Protein AF-A0A7K9CEE0-F1 (afdb_monomer_lite)

InterPro domains:
  IPR026307 Transmembrane protein 132 [PTHR13388] (1-208)
  IPR055423 Transmembrane protein TMEM132, fifth domain [PF23486] (2-75)
  IPR055424 Transmembrane protein TMEM132, sixth domain [PF23487] (76-193)

pLDDT: mean 84.71, std 12.93, range [41.28, 97.75]

Secondary structure (DSSP, 8-state):
---------SSTT------GGGGGGEEES-TTTEEEETTTEEEE-SSEEEEEEE--TT-------EEEEE-SSPP-EEEEEEEEE-EEEEEEEE-TTSTT-EEEEEEEE----STT-EEEEEEEEEETTS-EEEGGGGTTTSSEEEEEES-TTTEEEE--TTSTT---EEEE-SS--SEEEEEEEE--GGGG-SSSPPPPSEEEEEE-

Foldseek 3Di:
DDDDDDDDDPDPPDDDDPDCVQLVQKAKADVQQWGDDPSHAIGGHDFDKIWIFGDDDPDPDTPDIDIDGDDPDDKAFDAKDKAKFLDKDWDWDDDPVDPPDIDIDIDTDRDDDDAFRKIFMFMWTQIPVRDIDTPPSVFCQQKPKDKAFQDVQAKDKDQHPDDRDRGIMMGGNDDDKDQGMKMFMFGHPVVCPDPDGGHTSYIDTYID

Radius of gyration: 21.9 Å; chains: 1; bounding box: 42×61×67 Å

Structure (mmCIF, N/CA/C/O backbone):
data_AF-A0A7K9CEE0-F1
#
_entry.id   AF-A0A7K9CEE0-F1
#
loop_
_atom_site.group_PDB
_atom_site.id
_atom_site.type_symbol
_atom_site.label_atom_id
_atom_site.label_alt_id
_atom_site.label_comp_id
_atom_site.label_asym_id
_atom_site.label_entity_id
_atom_site.label_seq_id
_atom_site.pdbx_PDB_ins_code
_atom_site.Cartn_x
_atom_site.Cartn_y
_atom_site.Cartn_z
_atom_site.occupancy
_atom_site.B_iso_or_equiv
_atom_site.auth_seq_id
_atom_site.auth_comp_id
_atom_site.auth_asym_id
_atom_site.auth_atom_id
_atom_site.pdbx_PDB_model_num
ATOM 1 N N . ASP A 1 1 ? 4.812 17.301 44.457 1.00 41.28 1 ASP A N 1
ATOM 2 C CA . ASP A 1 1 ? 4.605 18.479 43.581 1.00 41.28 1 ASP A CA 1
ATOM 3 C C . ASP A 1 1 ? 5.793 18.685 42.637 1.00 41.28 1 ASP A C 1
ATOM 5 O O . ASP A 1 1 ? 6.464 19.709 42.659 1.00 41.28 1 ASP A O 1
ATOM 9 N N . GLY A 1 2 ? 6.107 17.661 41.834 1.00 43.84 2 GLY A N 1
ATOM 10 C CA . GLY A 1 2 ? 7.294 17.639 40.974 1.00 43.84 2 GLY A CA 1
ATOM 11 C C . GLY A 1 2 ? 7.020 18.315 39.637 1.00 43.84 2 GLY A C 1
ATOM 12 O O . GLY A 1 2 ? 6.280 17.771 38.820 1.00 43.84 2 GLY A O 1
ATOM 13 N N . GLY A 1 3 ? 7.612 19.494 39.438 1.00 50.28 3 GLY A N 1
ATOM 14 C CA . GLY A 1 3 ? 7.519 20.290 38.218 1.00 50.28 3 GLY A CA 1
ATOM 15 C C . GLY A 1 3 ? 7.900 19.488 36.977 1.00 50.28 3 GLY A C 1
ATOM 16 O O . GLY A 1 3 ? 9.075 19.300 36.672 1.00 50.28 3 GLY A O 1
ATOM 17 N N . ARG A 1 4 ? 6.891 19.013 36.248 1.00 60.56 4 ARG A N 1
ATOM 18 C CA . ARG A 1 4 ? 7.068 18.492 34.896 1.00 60.56 4 ARG A CA 1
ATOM 19 C C . ARG A 1 4 ? 7.122 19.679 33.944 1.00 60.56 4 ARG A C 1
ATOM 21 O O . ARG A 1 4 ? 6.202 20.492 33.910 1.00 60.56 4 ARG A O 1
ATOM 28 N N . HIS A 1 5 ? 8.209 19.777 33.186 1.00 59.00 5 HIS A N 1
ATOM 29 C CA . HIS A 1 5 ? 8.321 20.719 32.082 1.00 59.00 5 HIS A CA 1
ATOM 30 C C . HIS A 1 5 ? 7.328 20.292 30.996 1.00 59.00 5 HIS A C 1
ATOM 32 O O . HIS A 1 5 ? 7.549 19.308 30.293 1.00 59.00 5 HIS A O 1
ATOM 38 N N . LEU A 1 6 ? 6.188 20.975 30.932 1.00 62.88 6 LEU A N 1
ATOM 39 C CA . LEU A 1 6 ? 5.209 20.792 29.870 1.00 62.88 6 LEU A CA 1
ATOM 40 C C . LEU A 1 6 ? 5.772 21.442 28.605 1.00 62.88 6 LEU A C 1
ATOM 42 O O . LEU A 1 6 ? 5.950 22.658 28.554 1.00 62.88 6 LEU A O 1
ATOM 46 N N . SER A 1 7 ? 6.080 20.627 27.600 1.00 62.38 7 SER A N 1
ATOM 47 C CA . SER A 1 7 ? 6.378 21.116 26.257 1.00 62.38 7 SER A CA 1
ATOM 48 C C . SER A 1 7 ? 5.054 21.403 25.559 1.00 62.38 7 SER A C 1
ATOM 50 O O . SER A 1 7 ? 4.297 20.487 25.247 1.00 62.38 7 SER A O 1
ATOM 52 N N . TYR A 1 8 ? 4.756 22.682 25.364 1.00 68.12 8 TYR A N 1
ATOM 53 C CA . TYR A 1 8 ? 3.582 23.115 24.617 1.00 68.12 8 TYR A CA 1
ATOM 54 C C . TYR A 1 8 ? 3.889 23.102 23.121 1.00 68.12 8 TYR A C 1
ATOM 56 O O . TYR A 1 8 ? 5.016 23.387 22.708 1.00 68.12 8 TYR A O 1
ATOM 64 N N . LEU A 1 9 ? 2.881 22.784 22.310 1.00 74.12 9 LEU A N 1
ATOM 65 C CA . LEU A 1 9 ? 2.981 22.983 20.869 1.00 74.12 9 LEU A CA 1
ATOM 66 C C . LEU A 1 9 ? 3.142 24.484 20.560 1.00 74.12 9 LEU A C 1
ATOM 68 O O . LEU A 1 9 ? 2.655 25.312 21.335 1.00 74.12 9 LEU A O 1
ATOM 72 N N . PRO A 1 10 ? 3.787 24.855 19.437 1.00 73.69 10 PRO A N 1
ATOM 73 C CA . PRO A 1 10 ? 4.077 26.255 19.127 1.00 73.69 10 PRO A CA 1
ATOM 74 C C . PRO A 1 10 ? 2.838 27.162 19.063 1.00 73.69 10 PRO A C 1
ATOM 76 O O . PRO A 1 10 ? 2.947 28.348 19.365 1.00 73.69 10 PRO A O 1
ATOM 79 N N . ALA A 1 11 ? 1.668 26.624 18.689 1.00 73.81 11 ALA A N 1
ATOM 80 C CA . ALA A 1 11 ? 0.388 27.336 18.708 1.00 73.81 11 ALA A CA 1
ATOM 81 C C . ALA A 1 11 ? -0.826 26.360 18.713 1.00 73.81 11 ALA A C 1
ATOM 83 O O . ALA A 1 11 ? -0.646 25.171 18.453 1.00 73.81 11 ALA A O 1
ATOM 84 N N . PRO A 1 12 ? -2.067 26.818 18.982 1.00 75.31 12 PRO A N 1
ATOM 85 C CA . PRO A 1 12 ? -3.245 25.947 19.144 1.00 75.31 12 PRO A CA 1
ATOM 86 C C . PRO A 1 12 ? -3.699 25.186 17.891 1.00 75.31 12 PRO A C 1
ATOM 88 O O . PRO A 1 12 ? -4.376 24.173 18.002 1.00 75.31 12 PRO A O 1
ATOM 91 N N . GLN A 1 13 ? -3.354 25.673 16.698 1.00 78.88 13 GLN A N 1
ATOM 92 C CA . GLN A 1 13 ? -3.666 25.015 15.425 1.00 78.88 13 GLN A CA 1
ATOM 93 C C . GLN A 1 13 ? -2.749 23.826 15.114 1.00 78.88 13 GLN A C 1
ATOM 95 O O . GLN A 1 13 ? -2.948 23.141 14.113 1.00 78.88 13 GLN A O 1
ATOM 100 N N . TRP A 1 14 ? -1.703 23.625 15.916 1.00 74.19 14 TRP A N 1
ATOM 101 C CA . TRP A 1 14 ? -0.768 22.533 15.718 1.00 74.19 14 TRP A CA 1
ATOM 102 C C . TRP A 1 14 ? -1.409 21.239 16.185 1.00 74.19 14 TRP A C 1
ATOM 104 O O . TRP A 1 14 ? -1.830 21.113 17.332 1.00 74.19 14 TRP A O 1
ATOM 114 N N . LEU A 1 15 ? -1.451 20.278 15.277 1.00 75.06 15 LEU A N 1
ATOM 115 C CA . LEU A 1 15 ? -1.867 18.917 15.553 1.00 75.06 15 LEU A CA 1
ATOM 116 C C . LEU A 1 15 ? -0.626 18.032 15.481 1.00 75.06 15 LEU A C 1
ATOM 118 O O . LEU A 1 15 ? 0.294 18.299 14.706 1.00 75.06 15 LEU A O 1
ATOM 122 N N . LEU A 1 16 ? -0.594 16.998 16.313 1.00 71.56 16 LEU A N 1
ATOM 123 C CA . LEU A 1 16 ? 0.418 15.957 16.240 1.00 71.56 16 LEU A CA 1
ATOM 124 C C . LEU A 1 16 ? -0.278 14.672 15.825 1.00 71.56 16 LEU A C 1
ATOM 126 O O . LEU A 1 16 ? -1.213 14.233 16.496 1.00 71.56 16 LEU A O 1
ATOM 130 N N . ASP A 1 17 ? 0.204 14.065 14.750 1.00 74.00 17 ASP A N 1
ATOM 131 C CA . ASP A 1 17 ? -0.259 12.740 14.381 1.00 74.00 17 ASP A CA 1
ATOM 132 C C . ASP A 1 17 ? 0.148 11.728 15.451 1.00 74.00 17 ASP A C 1
ATOM 134 O O . ASP A 1 17 ? 1.266 11.729 15.980 1.00 74.00 17 ASP A O 1
ATOM 138 N N . VAL A 1 18 ? -0.771 10.816 15.747 1.00 71.50 18 VAL A N 1
ATOM 139 C CA . VAL A 1 18 ? -0.486 9.642 16.563 1.00 71.50 18 VAL A CA 1
ATOM 140 C C . VAL A 1 18 ? 0.418 8.727 15.737 1.00 71.50 18 VAL A C 1
ATOM 142 O O . VAL A 1 18 ? -0.023 8.057 14.809 1.00 71.50 18 VAL A O 1
ATOM 145 N N . THR A 1 19 ? 1.716 8.747 16.032 1.00 74.94 19 THR A N 1
ATOM 146 C CA . THR A 1 19 ? 2.708 7.963 15.283 1.00 74.94 19 THR A CA 1
ATOM 147 C C . THR A 1 19 ? 2.875 6.554 15.853 1.00 74.94 19 THR A C 1
ATOM 149 O O . THR A 1 19 ? 2.484 6.259 16.981 1.00 74.94 19 THR A O 1
ATOM 152 N N . HIS A 1 20 ? 3.569 5.689 15.109 1.00 69.62 20 HIS A N 1
ATOM 153 C CA . HIS A 1 20 ? 3.974 4.353 15.563 1.00 69.62 20 HIS A CA 1
ATOM 154 C C . HIS A 1 20 ? 4.746 4.345 16.900 1.00 69.62 20 HIS A C 1
ATOM 156 O O . HIS A 1 20 ? 4.844 3.304 17.541 1.00 69.62 20 HIS A O 1
ATOM 162 N N . LEU A 1 21 ? 5.278 5.486 17.356 1.00 72.12 21 LEU A N 1
ATOM 163 C CA . LEU A 1 21 ? 5.964 5.595 18.645 1.00 72.12 21 LEU A CA 1
ATOM 164 C C . LEU A 1 21 ? 5.041 5.320 19.841 1.00 72.12 21 LEU A C 1
ATOM 166 O O . LEU A 1 21 ? 5.528 4.924 20.899 1.00 72.12 21 LEU A O 1
ATOM 170 N N . VAL A 1 22 ? 3.724 5.483 19.680 1.00 76.38 22 VAL A N 1
ATOM 171 C CA . VAL A 1 22 ? 2.741 5.126 20.715 1.00 76.38 22 VAL A CA 1
ATOM 172 C C . VAL A 1 22 ? 2.067 3.773 20.467 1.00 76.38 22 VAL A C 1
ATOM 174 O O . VAL A 1 22 ? 1.114 3.431 21.161 1.00 76.38 22 VAL A O 1
ATOM 177 N N . ALA A 1 23 ? 2.568 2.966 19.524 1.00 75.75 23 ALA A N 1
ATOM 178 C CA . ALA A 1 23 ? 2.000 1.652 19.197 1.00 75.75 23 ALA A CA 1
ATOM 179 C C . ALA A 1 23 ? 1.896 0.728 20.424 1.00 75.75 23 ALA A C 1
ATOM 181 O O . ALA A 1 23 ? 0.886 0.062 20.624 1.00 75.75 23 ALA A O 1
ATOM 182 N N . GLY A 1 24 ? 2.907 0.744 21.303 1.00 78.38 24 GLY A N 1
ATOM 183 C CA . GLY A 1 24 ? 2.895 -0.016 22.564 1.00 78.38 24 GLY A CA 1
ATOM 184 C C . GLY A 1 24 ? 1.909 0.505 23.618 1.00 78.38 24 GLY A C 1
ATOM 185 O O . GLY A 1 24 ? 1.743 -0.119 24.661 1.00 78.38 24 GLY A O 1
ATOM 186 N N . TRP A 1 25 ? 1.267 1.639 23.346 1.00 83.25 25 TRP A N 1
ATOM 187 C CA . TRP A 1 25 ? 0.391 2.375 24.253 1.00 83.25 25 TRP A CA 1
ATOM 188 C C . TRP A 1 25 ? -0.961 2.670 23.605 1.00 83.25 25 TRP A C 1
ATOM 190 O O . TRP A 1 25 ? -1.601 3.678 23.884 1.00 83.25 25 TRP A O 1
ATOM 200 N N . THR A 1 26 ? -1.377 1.807 22.684 1.00 88.25 26 THR A N 1
ATOM 201 C CA . THR A 1 26 ? -2.650 1.919 21.980 1.00 88.25 26 THR A CA 1
ATOM 202 C C . THR A 1 26 ? -3.464 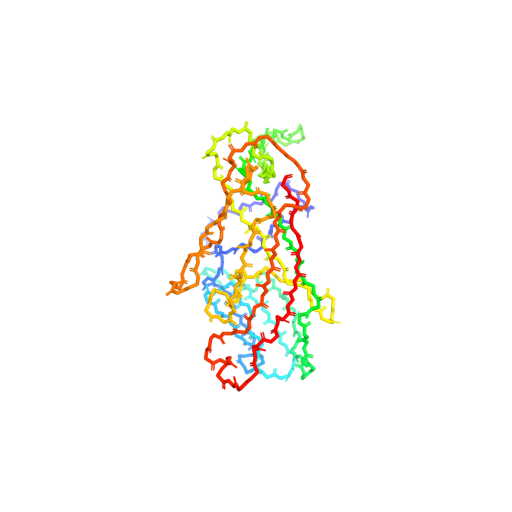0.661 22.245 1.00 88.25 26 THR A C 1
ATOM 204 O O . THR A 1 26 ? -2.931 -0.449 22.200 1.00 88.25 26 THR A O 1
ATOM 207 N N . ARG A 1 27 ? -4.756 0.818 22.538 1.00 89.56 27 ARG A N 1
ATOM 208 C CA . ARG A 1 27 ? -5.674 -0.306 22.779 1.00 89.56 27 ARG A CA 1
ATOM 209 C C . ARG A 1 27 ? -6.935 -0.201 21.934 1.00 89.56 27 ARG A C 1
ATOM 211 O O . ARG A 1 27 ? -7.335 0.892 21.550 1.00 89.56 27 ARG A O 1
ATOM 218 N N . VAL A 1 28 ? -7.573 -1.345 21.705 1.00 94.38 28 VAL A N 1
ATOM 219 C CA . VAL A 1 28 ? -8.956 -1.424 21.217 1.00 94.38 28 VAL A CA 1
ATOM 220 C C . VAL A 1 28 ? -9.876 -1.603 22.420 1.00 94.38 28 VAL A C 1
ATOM 222 O O . VAL A 1 28 ? -9.582 -2.438 23.276 1.00 94.38 28 VAL A O 1
ATOM 225 N N . GLN A 1 29 ? -10.970 -0.843 22.482 1.00 94.88 29 GLN A N 1
ATOM 226 C CA . GLN A 1 29 ? -11.934 -0.893 23.588 1.00 94.88 29 GLN A CA 1
ATOM 227 C C . GLN A 1 29 ? -12.633 -2.257 23.710 1.00 94.88 29 GLN A C 1
ATOM 229 O O . GLN A 1 29 ? -12.553 -2.904 24.753 1.00 94.88 29 GLN A O 1
ATOM 234 N N . ASP A 1 30 ? -13.267 -2.734 22.636 1.00 96.56 30 ASP A N 1
ATOM 235 C CA . ASP A 1 30 ? -13.829 -4.088 22.560 1.00 96.56 30 ASP A CA 1
ATOM 236 C C . ASP A 1 30 ? -12.949 -5.013 21.690 1.00 96.56 30 ASP A C 1
ATOM 238 O O . ASP A 1 30 ? -13.025 -4.945 20.455 1.00 96.56 30 ASP A O 1
ATOM 242 N N . PRO A 1 31 ? -12.132 -5.902 22.299 1.00 95.19 31 PRO A N 1
ATOM 243 C CA . PRO A 1 31 ? -11.262 -6.832 21.579 1.00 95.19 31 PRO A CA 1
ATOM 244 C C . PRO A 1 31 ? -12.010 -7.966 20.854 1.00 95.19 31 PRO A C 1
ATOM 246 O O . PRO A 1 31 ? -11.386 -8.746 20.125 1.00 95.19 31 PRO A O 1
ATOM 249 N N . ARG A 1 32 ? -13.327 -8.103 21.071 1.00 96.56 32 ARG A N 1
ATOM 250 C CA . ARG A 1 32 ? -14.174 -9.029 20.302 1.00 96.56 32 ARG A CA 1
ATOM 251 C C . ARG A 1 32 ? -14.488 -8.453 18.928 1.00 96.56 32 ARG A C 1
ATOM 253 O O . ARG A 1 32 ? -14.463 -9.189 17.953 1.00 96.56 32 ARG A O 1
ATOM 260 N N . VAL A 1 33 ? -14.698 -7.136 18.849 1.00 97.56 33 VAL A N 1
ATOM 261 C CA . VAL A 1 33 ? -15.001 -6.430 17.596 1.00 97.56 33 VAL A CA 1
ATOM 262 C C . VAL A 1 33 ? -13.741 -6.234 16.752 1.00 97.56 33 VAL A C 1
ATOM 264 O O . VAL A 1 33 ? -13.767 -6.516 15.559 1.00 97.56 33 VAL A O 1
ATOM 267 N N . ALA A 1 34 ? -12.617 -5.803 17.334 1.00 96.75 34 ALA A N 1
ATOM 268 C CA . ALA A 1 34 ? -11.361 -5.624 16.594 1.00 96.75 34 ALA A CA 1
ATOM 269 C C . ALA A 1 34 ? -10.117 -5.862 17.463 1.00 96.75 34 ALA A C 1
ATOM 271 O O . ALA A 1 34 ? -10.186 -5.858 18.685 1.00 96.75 34 ALA A O 1
ATOM 272 N N . SER A 1 35 ? -8.951 -6.037 16.846 1.00 93.94 35 SER A N 1
ATOM 273 C CA . SER A 1 35 ? -7.658 -6.145 17.538 1.00 93.94 35 SER A CA 1
ATOM 274 C C . SER A 1 35 ? -6.569 -5.317 16.869 1.00 93.94 35 SER A C 1
ATOM 276 O O . SER A 1 35 ? -6.682 -4.989 15.696 1.00 93.94 35 SER A O 1
ATOM 278 N N . LEU A 1 36 ? -5.495 -5.020 17.602 1.00 89.88 36 LEU A N 1
ATOM 279 C CA . LEU A 1 36 ? -4.290 -4.387 17.061 1.00 89.88 36 LEU A CA 1
ATOM 280 C C . LEU A 1 36 ? -3.195 -5.432 16.830 1.00 89.88 36 LEU A C 1
ATOM 282 O O . LEU A 1 36 ? -2.683 -6.019 17.784 1.00 89.88 36 LEU A O 1
ATOM 286 N N . GLU A 1 37 ? -2.813 -5.640 15.574 1.00 86.25 37 GLU A N 1
ATOM 287 C CA . GLU A 1 37 ? -1.674 -6.469 15.182 1.00 86.25 37 GLU A CA 1
ATOM 288 C C . GLU A 1 37 ? -0.420 -5.615 14.988 1.00 86.25 37 GLU A C 1
ATOM 290 O O . GLU A 1 37 ? -0.468 -4.503 14.455 1.00 86.25 37 GLU A O 1
ATOM 295 N N . GLY A 1 38 ? 0.718 -6.100 15.498 1.00 78.81 38 GLY A N 1
ATOM 296 C CA . GLY A 1 38 ? 1.986 -5.358 15.474 1.00 78.81 38 GLY A CA 1
ATOM 297 C C . GLY A 1 38 ? 1.951 -4.000 16.197 1.00 78.81 38 GLY A C 1
ATOM 298 O O . GLY A 1 38 ? 2.897 -3.228 16.077 1.00 78.81 38 GLY A O 1
ATOM 299 N N . GLY A 1 39 ? 0.868 -3.698 16.926 1.00 79.50 39 GLY A N 1
ATOM 300 C CA . GLY A 1 39 ? 0.618 -2.414 17.587 1.00 79.50 39 GLY A CA 1
ATOM 301 C C .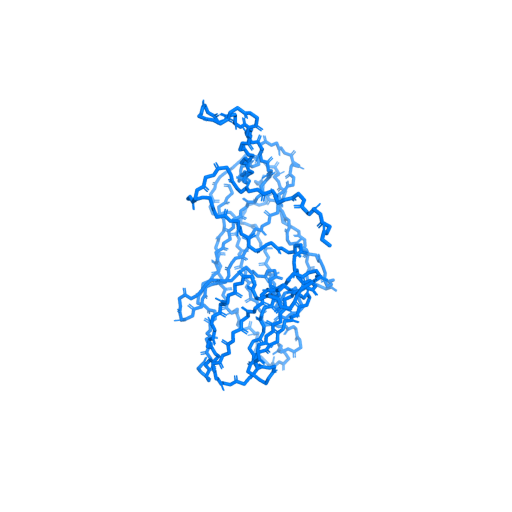 GLY A 1 39 ? 0.193 -1.270 16.656 1.00 79.50 39 GLY A C 1
ATOM 302 O O . GLY A 1 39 ? -0.041 -0.167 17.141 1.00 79.50 39 GLY A O 1
ATOM 303 N N . THR A 1 40 ? 0.091 -1.495 15.343 1.00 79.69 40 THR A N 1
ATOM 304 C CA . THR A 1 40 ? -0.154 -0.423 14.355 1.00 79.69 40 THR A CA 1
ATOM 305 C C . THR A 1 40 ? -1.239 -0.741 13.333 1.00 79.69 40 THR A C 1
ATOM 307 O O . THR A 1 40 ? -1.716 0.176 12.667 1.00 79.69 40 THR A O 1
ATOM 310 N N . VAL A 1 41 ? -1.650 -2.005 13.201 1.00 86.56 41 VAL A N 1
ATOM 311 C CA . VAL A 1 41 ? -2.656 -2.435 12.223 1.00 86.56 41 VAL A CA 1
ATOM 312 C C . VAL A 1 41 ? -3.920 -2.866 12.953 1.00 86.56 41 VAL A C 1
ATOM 314 O O . VAL A 1 41 ? -3.882 -3.774 13.778 1.00 86.56 41 VAL A O 1
ATOM 317 N N . VAL A 1 42 ? -5.049 -2.219 12.662 1.00 90.19 42 VAL A N 1
ATOM 318 C CA . VAL A 1 42 ? -6.353 -2.611 13.213 1.00 90.19 42 VAL A CA 1
ATOM 319 C C . VAL A 1 42 ? -6.950 -3.719 12.352 1.00 90.19 42 VAL A C 1
ATOM 321 O O . VAL A 1 42 ? -7.130 -3.549 11.149 1.00 90.19 42 VAL A O 1
ATOM 324 N N . VAL A 1 43 ? -7.296 -4.835 12.983 1.00 92.19 43 VAL A N 1
ATOM 325 C CA . VAL A 1 43 ? -7.898 -6.011 12.352 1.00 92.19 43 VAL A CA 1
ATOM 326 C C . VAL A 1 43 ? -9.306 -6.199 12.902 1.00 92.19 43 VAL A C 1
ATOM 328 O O . VAL A 1 43 ? -9.480 -6.418 14.102 1.00 92.19 43 VAL A O 1
ATOM 331 N N . GLY A 1 44 ? -10.314 -6.105 12.033 1.00 93.69 44 GLY A N 1
ATOM 332 C CA . GLY A 1 44 ? -11.703 -6.404 12.385 1.00 93.69 44 GLY A CA 1
ATOM 333 C C . GLY A 1 44 ? -11.907 -7.899 12.647 1.00 93.69 44 GLY A C 1
ATOM 334 O O . GLY A 1 44 ? -11.292 -8.736 11.987 1.00 93.69 44 GLY A O 1
ATOM 335 N N . ARG A 1 45 ? -12.752 -8.236 13.623 1.00 94.94 45 ARG A N 1
ATOM 336 C CA . ARG A 1 45 ? -12.999 -9.610 14.083 1.00 94.94 45 ARG A CA 1
ATOM 337 C C . ARG A 1 45 ? -14.472 -9.970 13.997 1.00 94.94 45 ARG A C 1
ATOM 339 O O . ARG A 1 45 ? -14.856 -10.779 13.159 1.00 94.94 45 ARG A O 1
ATOM 346 N N . GLU A 1 46 ? -15.278 -9.361 14.855 1.00 96.56 46 GLU A N 1
ATOM 347 C CA . GLU A 1 46 ? -16.723 -9.545 14.890 1.00 96.56 46 GLU A CA 1
ATOM 348 C C . GLU A 1 46 ? -17.418 -8.254 14.457 1.00 96.56 46 GLU A C 1
ATOM 350 O O . GLU A 1 46 ? -16.916 -7.163 14.745 1.00 96.56 46 GLU A O 1
ATOM 355 N N . PRO A 1 47 ? -18.576 -8.352 13.788 1.00 97.31 47 PRO A N 1
ATOM 356 C CA . PRO A 1 47 ? -19.372 -7.187 13.446 1.00 97.31 47 PRO A CA 1
ATOM 357 C C . PRO A 1 47 ? -19.750 -6.381 14.687 1.00 97.31 47 PRO A C 1
ATOM 359 O O . PRO A 1 47 ? -20.202 -6.932 15.692 1.00 97.31 47 PRO A O 1
ATOM 362 N N . GLY A 1 48 ? -19.591 -5.065 14.616 1.00 97.19 48 GLY A N 1
ATOM 363 C CA . GLY A 1 48 ? -19.864 -4.193 15.749 1.00 97.19 48 GLY A CA 1
ATOM 364 C C . GLY A 1 48 ? -19.152 -2.855 15.663 1.00 97.19 48 GLY A C 1
ATOM 365 O O . GLY A 1 48 ? -18.517 -2.515 14.665 1.00 97.19 48 GLY A O 1
ATOM 366 N N . VAL A 1 49 ? -19.269 -2.087 16.742 1.00 97.75 49 VAL A N 1
ATOM 367 C CA . VAL A 1 49 ? -18.641 -0.774 16.892 1.00 97.75 49 VAL A CA 1
ATOM 368 C C . VAL A 1 49 ? -17.687 -0.831 18.075 1.00 97.75 49 VAL A C 1
ATOM 370 O O . VAL A 1 49 ? -18.042 -1.329 19.140 1.00 97.75 49 VAL A O 1
ATOM 373 N N . THR A 1 50 ? -16.474 -0.331 17.884 1.00 97.38 50 THR A N 1
ATOM 374 C CA . THR A 1 50 ? -15.451 -0.205 18.930 1.00 97.38 50 THR A CA 1
ATOM 375 C C . THR A 1 50 ? -14.631 1.057 18.671 1.00 97.38 50 THR A C 1
ATOM 377 O O . THR A 1 50 ? -14.891 1.783 17.710 1.00 97.38 50 THR A O 1
ATOM 380 N N . SER A 1 51 ? -13.650 1.353 19.511 1.00 95.31 51 SER A N 1
ATOM 381 C CA . SER A 1 51 ? -12.727 2.464 19.298 1.00 95.31 51 SER A CA 1
ATOM 382 C C . SER A 1 51 ? -11.287 2.068 19.589 1.00 95.31 51 SER A C 1
ATOM 384 O O . SER A 1 51 ? -11.007 1.120 20.330 1.00 95.31 51 SER A O 1
ATOM 386 N N . VAL A 1 52 ? -10.369 2.779 18.938 1.00 92.50 52 VAL A N 1
ATOM 387 C CA . VAL A 1 52 ? -8.929 2.708 19.177 1.00 92.50 52 VAL A CA 1
ATOM 388 C C . VAL A 1 52 ? -8.524 3.925 19.994 1.00 92.50 52 VAL A C 1
ATOM 390 O O . VAL A 1 52 ? -8.796 5.063 19.608 1.00 92.50 52 VAL A O 1
ATOM 393 N N . GLU A 1 53 ? -7.851 3.669 21.108 1.00 90.81 53 GLU A N 1
ATOM 394 C CA . GLU A 1 53 ? -7.451 4.678 22.082 1.00 90.81 53 GLU A CA 1
ATOM 395 C C . GLU A 1 53 ? -5.946 4.610 22.341 1.00 90.81 53 GLU A C 1
ATOM 397 O O . GLU A 1 53 ? -5.467 3.658 22.973 1.00 90.81 53 GLU A O 1
ATOM 402 N N . PRO A 1 54 ? -5.174 5.608 21.889 1.00 87.81 54 PRO A N 1
ATOM 403 C CA . PRO A 1 54 ? -3.845 5.859 22.419 1.00 87.81 54 PRO A CA 1
ATOM 404 C C . PRO A 1 54 ? -3.922 6.435 23.841 1.00 87.81 54 PRO A C 1
ATOM 406 O O . PRO A 1 54 ? -4.689 7.357 24.127 1.00 87.81 54 PRO A O 1
ATOM 409 N N . PHE A 1 55 ? -3.071 5.936 24.728 1.00 82.06 55 PHE A N 1
ATOM 410 C CA . PHE A 1 55 ? -2.851 6.446 26.080 1.00 82.06 55 PHE A CA 1
ATOM 411 C C . PHE A 1 55 ? -1.339 6.621 26.309 1.00 82.06 55 PHE A C 1
ATOM 413 O O . PHE A 1 55 ? -0.535 6.046 25.584 1.00 82.06 55 PHE A O 1
ATOM 420 N N . PRO A 1 56 ? -0.880 7.471 27.235 1.00 72.94 56 PRO A N 1
ATOM 421 C CA . PRO A 1 56 ? 0.540 7.698 27.430 1.00 72.94 56 PRO A CA 1
ATOM 422 C C . PRO A 1 56 ? 1.174 6.665 28.384 1.00 72.94 56 PRO A C 1
ATOM 424 O O . PRO A 1 56 ? 0.564 6.330 29.397 1.00 72.94 56 PRO A O 1
ATOM 427 N N . PRO A 1 57 ? 2.464 6.316 28.189 1.00 69.81 57 PRO A N 1
ATOM 428 C CA . PRO A 1 57 ? 3.447 6.250 29.261 1.00 69.81 57 PRO A CA 1
ATOM 429 C C . PRO A 1 57 ? 3.107 5.693 30.645 1.00 69.81 57 PRO A C 1
ATOM 431 O O . PRO A 1 57 ? 3.586 4.697 31.179 1.00 69.81 57 PRO A O 1
ATOM 434 N N . LEU A 1 58 ? 2.552 6.657 31.347 1.00 74.00 58 LEU A N 1
ATOM 435 C CA . LEU A 1 58 ? 2.819 6.981 32.733 1.00 74.00 58 LEU A CA 1
ATOM 436 C C . LEU A 1 58 ? 1.547 7.593 33.334 1.00 74.00 58 LEU A C 1
ATOM 438 O O . LEU A 1 58 ? 1.630 8.289 34.345 1.00 74.00 58 LEU A O 1
ATOM 442 N N . SER A 1 59 ? 0.410 7.457 32.645 1.00 72.25 59 SER A N 1
ATOM 443 C CA . SER A 1 59 ? -0.876 8.039 33.010 1.00 72.25 59 SER A CA 1
ATOM 444 C C . SER A 1 59 ? -2.002 7.258 32.338 1.00 72.25 59 SER A C 1
ATOM 446 O O . SER A 1 59 ? -1.878 6.869 31.182 1.00 72.25 59 SER A O 1
ATOM 448 N N . ASP A 1 60 ? -3.123 7.113 33.041 1.00 70.31 60 ASP A N 1
ATOM 449 C CA . ASP A 1 60 ? -4.335 6.451 32.538 1.00 70.31 60 ASP A CA 1
ATOM 450 C C . ASP A 1 60 ? -5.223 7.387 31.689 1.00 70.31 60 ASP A C 1
ATOM 452 O O . ASP A 1 60 ? -6.382 7.093 31.400 1.00 70.31 60 ASP A O 1
ATOM 456 N N . SER A 1 61 ? -4.700 8.552 31.302 1.00 78.38 61 SER A N 1
ATOM 457 C CA . SER A 1 61 ? -5.386 9.520 30.442 1.00 78.38 61 SER A CA 1
ATOM 458 C C . SER A 1 61 ? -5.475 9.039 28.994 1.00 78.38 61 SER A C 1
ATOM 460 O O . SER A 1 61 ? -4.461 8.676 28.408 1.00 78.38 61 SER A O 1
ATOM 462 N N . ILE A 1 62 ? -6.640 9.150 28.365 1.00 79.75 62 ILE A N 1
ATOM 463 C CA . ILE A 1 62 ? -6.799 8.890 26.928 1.00 79.75 62 ILE A CA 1
ATOM 464 C C . ILE A 1 62 ? -6.289 10.112 26.143 1.00 79.75 62 ILE A C 1
ATOM 466 O O . ILE A 1 62 ? -6.686 11.241 26.435 1.00 79.75 62 ILE A O 1
ATOM 470 N N . LEU A 1 63 ? -5.382 9.904 25.180 1.00 80.75 63 LEU A N 1
ATOM 471 C CA . LEU A 1 63 ? -4.824 10.971 24.326 1.00 80.75 63 LEU A CA 1
ATOM 472 C C . LEU A 1 63 ? -5.734 11.307 23.143 1.00 80.75 63 LEU A C 1
ATOM 474 O O . LEU A 1 63 ? -5.694 12.419 22.623 1.00 80.75 63 LEU A O 1
ATOM 478 N N . GLY A 1 64 ? -6.533 10.337 22.714 1.00 84.75 64 GLY A N 1
ATOM 479 C CA . GLY A 1 64 ? -7.483 10.467 21.624 1.00 84.75 64 GLY A CA 1
ATOM 480 C C . GLY A 1 64 ? -8.321 9.205 21.503 1.00 84.75 64 GLY A C 1
ATOM 481 O O . GLY A 1 64 ? -8.000 8.177 22.095 1.00 84.75 64 GLY A O 1
ATOM 482 N N . GLU A 1 65 ? -9.392 9.289 20.729 1.00 89.94 65 GLU A N 1
ATOM 483 C CA . GLU A 1 65 ? -10.279 8.166 20.463 1.00 89.94 65 GLU A CA 1
ATOM 484 C C . GLU A 1 65 ? -10.677 8.193 18.989 1.00 89.94 65 GLU A C 1
ATOM 486 O O . GLU A 1 65 ? -11.120 9.222 18.476 1.00 89.94 65 GLU A O 1
ATOM 491 N N . GLN A 1 66 ? -10.526 7.056 18.313 1.00 91.62 66 GLN A N 1
ATOM 492 C CA . GLN A 1 66 ? -11.019 6.860 16.956 1.00 91.62 66 GLN A CA 1
ATOM 493 C C . GLN A 1 66 ? -12.014 5.703 16.945 1.00 91.62 66 GLN A C 1
ATOM 495 O O . GLN A 1 66 ? -11.629 4.540 17.068 1.00 91.62 66 GLN A O 1
ATOM 500 N N . MET A 1 67 ? -13.296 6.020 16.773 1.00 95.19 67 MET A N 1
ATOM 501 C CA . MET A 1 67 ? -14.346 5.018 16.588 1.00 95.19 67 MET A CA 1
ATOM 502 C C . MET A 1 67 ? -14.177 4.305 15.243 1.00 95.19 67 MET A C 1
ATOM 504 O O . MET A 1 67 ? -13.834 4.932 14.236 1.00 95.19 67 MET A O 1
ATOM 508 N N . LEU A 1 68 ? -14.443 3.004 15.227 1.00 93.94 68 LEU A N 1
ATOM 509 C CA . LEU A 1 68 ? -14.417 2.161 14.040 1.00 93.94 68 LEU A CA 1
ATOM 510 C C . LEU A 1 68 ? -15.581 1.169 14.045 1.00 93.94 68 LEU A C 1
ATOM 512 O O . LEU A 1 68 ? -16.067 0.747 15.096 1.00 93.94 68 LEU A O 1
ATOM 516 N N . VAL A 1 69 ? -16.013 0.802 12.843 1.00 95.38 69 VAL A N 1
ATOM 517 C CA . VAL A 1 69 ? -17.127 -0.116 12.609 1.00 95.38 69 VAL A CA 1
ATOM 518 C C . VAL A 1 69 ? -16.613 -1.304 11.815 1.00 95.38 69 VAL A C 1
ATOM 520 O O . VAL A 1 69 ? -15.996 -1.131 10.765 1.00 95.38 69 VAL A O 1
ATOM 523 N N . VAL A 1 70 ? -16.888 -2.505 12.309 1.00 96.06 70 VAL A N 1
ATOM 524 C CA . VAL A 1 70 ? -16.661 -3.754 11.581 1.00 96.06 70 VAL A CA 1
ATOM 525 C C . VAL A 1 70 ? -18.005 -4.204 11.025 1.00 96.06 70 VAL A C 1
ATOM 527 O O . VAL A 1 70 ? -18.950 -4.429 11.780 1.00 96.06 70 VAL A O 1
ATOM 530 N N . SER A 1 71 ? -18.105 -4.280 9.700 1.00 94.19 71 SER A N 1
ATOM 531 C CA . SER A 1 71 ? -19.315 -4.717 8.997 1.00 94.19 71 SER A CA 1
ATOM 532 C C . SER A 1 71 ? -19.303 -6.231 8.758 1.00 94.19 71 SER A C 1
ATOM 534 O O . SER A 1 71 ? -18.239 -6.838 8.645 1.00 94.19 71 SER A O 1
ATOM 536 N N . GLU A 1 72 ? -20.487 -6.837 8.631 1.00 95.00 72 GLU A N 1
ATOM 537 C CA . GLU A 1 72 ? -20.640 -8.201 8.091 1.00 95.00 72 GLU A CA 1
ATOM 538 C C . GLU A 1 72 ? -20.416 -8.261 6.576 1.00 95.00 72 GLU A C 1
ATOM 540 O O . GLU A 1 72 ? -20.120 -9.325 6.023 1.00 95.00 72 GLU A O 1
ATOM 545 N N . GLU A 1 73 ? -20.582 -7.128 5.892 1.00 94.00 73 GLU A N 1
ATOM 546 C CA . GLU A 1 73 ? -20.463 -7.053 4.445 1.00 94.00 73 GLU A CA 1
ATOM 547 C C . GLU A 1 73 ? -19.008 -7.241 4.015 1.00 94.00 73 GLU A C 1
ATOM 549 O O . GLU A 1 73 ? -18.102 -6.513 4.423 1.00 94.00 73 GLU A O 1
ATOM 554 N N . LYS A 1 74 ? -18.783 -8.246 3.167 1.00 91.44 74 LYS A N 1
ATOM 555 C CA . LYS A 1 74 ? -17.464 -8.517 2.605 1.00 91.44 74 LYS A CA 1
ATOM 556 C C . LYS A 1 74 ? -17.208 -7.586 1.436 1.00 91.44 74 LYS A C 1
ATOM 558 O O . LYS A 1 74 ? -18.021 -7.499 0.520 1.00 91.44 74 LYS A O 1
ATOM 563 N N . VAL A 1 75 ? -16.024 -6.994 1.428 1.00 92.25 75 VAL A N 1
ATOM 564 C CA . VAL A 1 75 ? -15.554 -6.152 0.332 1.00 92.25 75 VAL A CA 1
ATOM 565 C C . VAL A 1 75 ? -14.585 -6.922 -0.553 1.00 92.25 75 VAL A C 1
ATOM 567 O O . VAL A 1 75 ? -13.851 -7.802 -0.096 1.00 92.25 75 VAL A O 1
ATOM 570 N N . THR A 1 76 ? -14.592 -6.608 -1.841 1.00 91.38 76 THR A N 1
ATOM 571 C CA . THR A 1 76 ? -13.698 -7.227 -2.826 1.00 91.38 76 THR A CA 1
ATOM 572 C C . THR A 1 76 ? -12.722 -6.201 -3.366 1.00 91.38 76 THR A C 1
ATOM 574 O O . THR A 1 76 ? -13.085 -5.037 -3.515 1.00 91.38 76 THR A O 1
ATOM 577 N N . VAL A 1 77 ? -11.511 -6.634 -3.718 1.00 92.00 77 VAL A N 1
ATOM 578 C CA . VAL A 1 77 ? -10.561 -5.792 -4.457 1.00 92.00 77 VAL A CA 1
ATOM 579 C C . VAL A 1 77 ? -11.145 -5.491 -5.837 1.00 92.00 77 VAL A C 1
ATOM 581 O O . VAL A 1 77 ? -11.507 -6.409 -6.570 1.00 92.00 77 VAL A O 1
ATOM 584 N N . THR A 1 78 ? -11.257 -4.213 -6.182 1.00 93.50 78 THR A N 1
ATOM 585 C CA . THR A 1 78 ? -11.786 -3.745 -7.472 1.00 93.50 78 THR A CA 1
ATOM 586 C C . THR A 1 78 ? -10.692 -3.227 -8.396 1.00 93.50 78 THR A C 1
ATOM 588 O O . THR A 1 78 ? -10.823 -3.318 -9.612 1.00 93.50 78 THR A O 1
ATOM 591 N N . GLU A 1 79 ? -9.616 -2.671 -7.837 1.00 92.44 79 GLU A N 1
ATOM 592 C CA . GLU A 1 79 ? -8.528 -2.041 -8.588 1.00 92.44 79 GLU A CA 1
ATOM 593 C C . GLU A 1 79 ? -7.209 -2.175 -7.810 1.00 92.44 79 GLU A C 1
ATOM 595 O O . GLU A 1 79 ? -7.203 -2.205 -6.576 1.00 92.44 79 GLU A O 1
ATOM 600 N N . LEU A 1 80 ? -6.086 -2.227 -8.532 1.00 93.88 80 LEU A N 1
ATOM 601 C CA . LEU A 1 80 ? -4.757 -2.002 -7.962 1.00 93.88 80 LEU A CA 1
ATOM 602 C C . LEU A 1 80 ? -4.243 -0.640 -8.431 1.00 93.88 80 LEU A C 1
ATOM 604 O O . LEU A 1 80 ? -4.352 -0.308 -9.608 1.00 93.88 80 LEU A O 1
ATOM 608 N N . ARG A 1 81 ? -3.623 0.126 -7.538 1.00 93.94 81 ARG A N 1
ATOM 609 C CA . ARG A 1 81 ? -2.935 1.374 -7.888 1.00 93.94 81 ARG A CA 1
ATOM 610 C C . ARG A 1 81 ? -1.469 1.229 -7.559 1.00 93.94 81 ARG A C 1
ATOM 612 O O . ARG A 1 81 ? -1.122 0.986 -6.408 1.00 93.94 81 ARG A O 1
ATOM 619 N N . ALA A 1 82 ? -0.619 1.348 -8.567 1.00 92.00 82 ALA A N 1
ATOM 620 C CA . ALA A 1 82 ? 0.805 1.116 -8.423 1.00 92.00 82 ALA A CA 1
ATOM 621 C C . ALA A 1 82 ? 1.606 2.348 -8.836 1.00 92.00 82 ALA A C 1
ATOM 623 O O . ALA A 1 82 ? 1.310 2.991 -9.841 1.00 92.00 82 ALA A O 1
ATOM 624 N N . GLN A 1 83 ? 2.634 2.663 -8.053 1.00 92.88 83 GLN A N 1
ATOM 625 C CA . GLN A 1 83 ? 3.529 3.783 -8.304 1.00 92.88 83 GLN A CA 1
ATOM 626 C C . GLN A 1 83 ? 4.978 3.355 -8.089 1.00 92.88 83 GLN A C 1
ATOM 628 O O . GLN A 1 83 ? 5.330 2.805 -7.043 1.00 92.88 83 GLN A O 1
ATOM 633 N N . VAL A 1 84 ? 5.830 3.648 -9.071 1.00 93.62 84 VAL A N 1
ATOM 634 C CA . VAL A 1 84 ? 7.282 3.489 -8.949 1.00 93.62 84 VAL A CA 1
ATOM 635 C C . VAL A 1 84 ? 7.824 4.532 -7.978 1.00 93.62 84 VAL A C 1
ATOM 637 O O . VAL A 1 84 ? 7.531 5.720 -8.102 1.00 93.62 84 VAL A O 1
ATOM 640 N N . VAL A 1 85 ? 8.641 4.093 -7.025 1.00 94.31 85 VAL A N 1
ATOM 641 C CA . VAL A 1 85 ? 9.362 4.955 -6.086 1.00 94.31 85 VAL A CA 1
ATOM 642 C C . VAL A 1 85 ? 10.858 4.728 -6.293 1.00 94.31 85 VAL A C 1
ATOM 644 O O . VAL A 1 85 ? 11.440 3.763 -5.799 1.00 94.31 85 VAL A O 1
ATOM 647 N N . ALA A 1 86 ? 11.471 5.623 -7.064 1.00 94.56 86 ALA A N 1
ATOM 648 C CA . ALA A 1 86 ? 12.881 5.613 -7.447 1.00 94.56 86 ALA A CA 1
ATOM 649 C C . ALA A 1 86 ? 13.812 6.246 -6.401 1.00 94.56 86 ALA A C 1
ATOM 651 O O . ALA A 1 86 ? 15.033 6.118 -6.498 1.00 94.56 86 ALA A O 1
ATOM 652 N N . GLY A 1 87 ? 13.259 6.952 -5.415 1.00 93.50 87 GLY A N 1
ATOM 653 C CA . GLY A 1 87 ? 14.029 7.551 -4.334 1.00 93.50 87 GLY A CA 1
ATOM 654 C C . GLY A 1 87 ? 13.184 8.403 -3.398 1.00 93.50 87 GLY A C 1
ATOM 655 O O . GLY A 1 87 ? 11.974 8.540 -3.564 1.00 93.50 87 GLY A O 1
ATOM 656 N N . LEU A 1 88 ? 13.851 8.993 -2.410 1.00 93.00 88 LEU A N 1
ATOM 657 C CA . LEU A 1 88 ? 13.271 9.950 -1.475 1.00 93.00 88 LEU A CA 1
ATOM 658 C C . LEU A 1 88 ? 14.062 11.255 -1.551 1.00 93.00 88 LEU A C 1
ATOM 660 O O . LEU A 1 88 ? 15.284 11.258 -1.687 1.00 93.00 88 LEU A O 1
ATOM 664 N N . SER A 1 89 ? 13.354 12.369 -1.448 1.00 93.38 89 SER A N 1
ATOM 665 C CA . SER A 1 89 ? 13.922 13.706 -1.315 1.00 93.38 89 SER A CA 1
ATOM 666 C C . SER A 1 89 ? 13.473 14.303 0.009 1.00 93.38 89 SER A C 1
ATOM 668 O O . SER A 1 89 ? 12.346 14.068 0.437 1.00 93.38 89 SER A O 1
ATOM 670 N N . LEU A 1 90 ? 14.356 15.055 0.661 1.00 96.06 90 LEU A N 1
ATOM 671 C CA . LEU A 1 90 ? 14.062 15.761 1.902 1.00 96.06 90 LEU A CA 1
ATOM 672 C C . LEU A 1 90 ? 14.309 17.252 1.689 1.00 96.06 90 LEU A C 1
ATOM 674 O O . LEU A 1 90 ? 15.408 17.651 1.304 1.00 96.06 90 LEU A O 1
ATOM 678 N N . ALA A 1 91 ? 13.297 18.068 1.957 1.00 95.75 91 ALA A N 1
ATOM 679 C CA . ALA A 1 91 ? 13.405 19.518 1.959 1.00 95.75 91 ALA A CA 1
ATOM 680 C C . ALA A 1 91 ? 13.216 20.040 3.383 1.00 95.75 91 ALA A C 1
ATOM 682 O O . ALA A 1 91 ? 12.242 19.695 4.046 1.00 95.75 91 ALA A O 1
ATOM 683 N N . LEU A 1 92 ? 14.138 20.884 3.844 1.00 94.88 92 LEU A N 1
ATOM 684 C CA . LEU A 1 92 ? 14.039 21.564 5.132 1.00 94.88 92 LEU A CA 1
ATOM 685 C C . LEU A 1 92 ? 13.687 23.031 4.894 1.00 94.88 92 LEU A C 1
ATOM 687 O O . LEU A 1 92 ? 14.338 23.703 4.090 1.00 94.88 92 LEU A O 1
ATOM 691 N N . ARG A 1 93 ? 12.664 23.532 5.581 1.00 93.19 93 ARG A N 1
ATOM 692 C CA . ARG A 1 93 ? 12.246 24.936 5.521 1.00 93.19 93 ARG A CA 1
ATOM 693 C C . ARG A 1 93 ? 12.148 25.495 6.930 1.00 93.19 93 ARG A C 1
ATOM 695 O O . ARG A 1 93 ? 11.469 24.925 7.774 1.00 93.19 93 ARG A O 1
ATOM 702 N N . ALA A 1 94 ? 12.848 26.596 7.180 1.00 91.69 94 ALA A N 1
ATOM 703 C CA . ALA A 1 94 ? 12.660 27.360 8.404 1.00 91.69 94 ALA A CA 1
ATOM 704 C C . ALA A 1 94 ? 11.337 28.123 8.317 1.00 91.69 94 ALA A C 1
ATOM 706 O O . ALA A 1 94 ? 11.005 28.672 7.265 1.00 91.69 94 ALA A O 1
ATOM 707 N N . GLU A 1 95 ?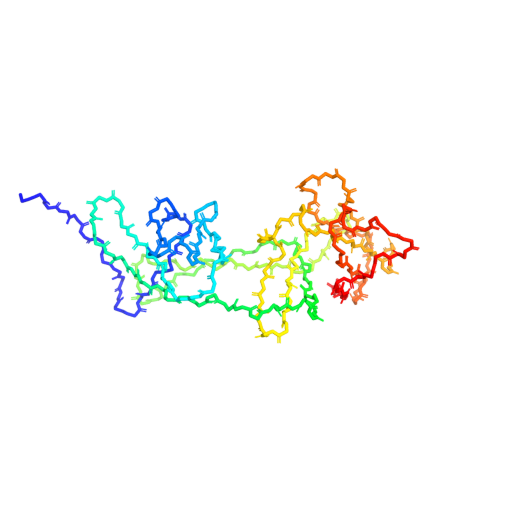 10.603 28.165 9.420 1.00 86.81 95 GLU A N 1
ATOM 708 C CA . GLU A 1 95 ? 9.288 28.798 9.462 1.00 86.81 95 GLU A CA 1
ATOM 709 C C . GLU A 1 95 ? 9.428 30.286 9.811 1.00 86.81 95 GLU A C 1
ATOM 711 O O . GLU A 1 95 ? 9.841 30.610 10.929 1.00 86.81 95 GLU A O 1
ATOM 716 N N . PRO A 1 96 ? 9.086 31.218 8.894 1.00 83.88 96 PRO A N 1
ATOM 717 C CA . PRO A 1 96 ? 9.382 32.643 9.070 1.00 83.88 96 PRO A CA 1
ATOM 718 C C . PRO A 1 96 ? 8.767 33.263 10.331 1.00 83.88 96 PRO A C 1
ATOM 720 O O . PRO A 1 96 ? 9.297 34.237 10.856 1.00 83.88 96 PRO A O 1
ATOM 723 N N . GLY A 1 97 ? 7.652 32.706 10.816 1.00 83.12 97 GLY A N 1
ATOM 724 C CA . GLY A 1 97 ? 6.941 33.184 12.004 1.00 83.12 97 GLY A CA 1
ATOM 725 C C . GLY A 1 97 ? 7.368 32.542 13.327 1.00 83.12 97 GLY A C 1
ATOM 726 O O . GLY A 1 97 ? 6.902 32.986 14.372 1.00 83.12 97 GLY A O 1
ATOM 727 N N . HIS A 1 98 ? 8.221 31.512 13.310 1.00 81.81 98 HIS A N 1
ATOM 728 C CA . HIS A 1 98 ? 8.552 30.730 14.507 1.00 81.81 98 HIS A CA 1
ATOM 729 C C . HIS A 1 98 ? 10.060 30.421 14.555 1.00 81.81 98 HIS A C 1
ATOM 731 O O . HIS A 1 98 ? 10.502 29.376 14.066 1.00 81.81 98 HIS A O 1
ATOM 737 N N . PRO A 1 99 ? 10.873 31.322 15.145 1.00 81.94 99 PRO A N 1
ATOM 738 C CA . PRO A 1 99 ? 12.311 31.120 15.294 1.00 81.94 99 PRO A CA 1
ATOM 739 C C . PRO A 1 99 ? 12.617 29.796 16.005 1.00 81.94 99 PRO A C 1
ATOM 741 O O . PRO A 1 99 ? 12.108 29.535 17.091 1.00 81.94 99 PRO A O 1
ATOM 744 N N . GLY A 1 100 ? 13.449 28.956 15.388 1.00 82.38 100 GLY A N 1
ATOM 745 C CA . GLY A 1 100 ? 13.805 27.631 15.913 1.00 82.38 100 GLY A CA 1
ATOM 746 C C . GLY A 1 100 ? 12.932 26.480 15.407 1.00 82.38 100 GLY A C 1
ATOM 747 O O . GLY A 1 100 ? 13.233 25.328 15.709 1.00 82.38 100 GLY A O 1
ATOM 748 N N . MET A 1 101 ? 11.904 26.758 14.604 1.00 83.62 101 MET A N 1
ATOM 749 C CA . MET A 1 101 ? 11.081 25.726 13.982 1.00 83.62 101 MET A CA 1
ATOM 750 C C . MET A 1 101 ? 11.539 25.421 12.555 1.00 83.62 101 MET A C 1
ATOM 752 O O . MET A 1 101 ? 11.749 26.322 11.737 1.00 83.62 101 MET A O 1
ATOM 756 N N . VAL A 1 102 ? 11.678 24.127 12.261 1.00 89.25 102 VAL A N 1
ATOM 757 C CA . VAL A 1 102 ? 12.079 23.613 10.949 1.00 89.25 102 VAL A CA 1
ATOM 758 C C . VAL A 1 102 ? 11.058 22.585 10.485 1.00 89.25 102 VAL A C 1
ATOM 760 O O . VAL A 1 102 ? 10.854 21.564 11.138 1.00 89.25 102 VAL A O 1
ATOM 763 N N . THR A 1 103 ? 10.456 22.837 9.329 1.00 89.06 103 THR A N 1
ATOM 764 C CA . THR A 1 103 ? 9.584 21.893 8.633 1.00 89.06 103 THR A CA 1
ATOM 765 C C . THR A 1 103 ? 10.437 20.996 7.743 1.00 89.06 103 THR A C 1
ATOM 767 O O . THR A 1 103 ? 11.137 21.481 6.852 1.00 89.06 103 THR A O 1
ATOM 770 N N . ALA A 1 104 ? 10.374 19.685 7.975 1.00 92.25 104 ALA A N 1
ATOM 771 C CA . ALA A 1 104 ? 11.032 18.674 7.158 1.00 92.25 104 ALA A CA 1
ATOM 772 C C . ALA A 1 104 ? 10.002 17.961 6.272 1.00 92.25 104 ALA A C 1
ATOM 774 O O . ALA A 1 104 ? 9.139 17.244 6.769 1.00 92.25 104 ALA A O 1
ATOM 775 N N . THR A 1 105 ? 10.077 18.157 4.957 1.00 93.81 105 THR A N 1
ATOM 776 C CA . THR A 1 105 ? 9.178 17.523 3.985 1.00 93.81 105 THR A CA 1
ATOM 777 C C . THR A 1 105 ? 9.917 16.417 3.247 1.00 93.81 105 THR A C 1
ATOM 779 O O . THR A 1 105 ? 10.835 16.697 2.477 1.00 93.81 105 THR A O 1
ATOM 782 N N . ALA A 1 106 ? 9.509 15.168 3.469 1.00 94.00 106 ALA A N 1
ATOM 783 C CA . ALA A 1 106 ? 9.971 14.023 2.694 1.00 94.00 106 ALA A CA 1
ATOM 784 C C . ALA A 1 106 ? 9.014 13.758 1.520 1.00 94.00 106 ALA A C 1
ATOM 786 O O . ALA A 1 106 ? 7.801 13.720 1.712 1.00 94.00 106 ALA A O 1
ATOM 787 N N . ALA A 1 107 ? 9.546 13.567 0.313 1.00 93.12 107 ALA A N 1
ATOM 788 C CA . ALA A 1 107 ? 8.761 13.255 -0.881 1.00 93.12 107 ALA A CA 1
ATOM 789 C C . ALA A 1 107 ? 9.413 12.136 -1.697 1.00 93.12 107 ALA A C 1
ATOM 791 O O . ALA A 1 107 ? 10.623 12.164 -1.942 1.00 93.12 107 ALA A O 1
ATOM 792 N N . GLY A 1 108 ? 8.603 11.175 -2.143 1.00 91.94 108 GLY A N 1
ATOM 793 C CA . GLY A 1 108 ? 9.028 10.129 -3.068 1.00 91.94 108 GLY A CA 1
ATOM 794 C C . GLY A 1 108 ? 9.256 10.673 -4.475 1.00 91.94 108 GLY A C 1
ATOM 795 O O . GLY A 1 108 ? 8.487 11.498 -4.966 1.00 91.94 108 GLY A O 1
ATOM 796 N N . THR A 1 109 ? 10.315 10.212 -5.130 1.00 93.12 109 THR A N 1
ATOM 797 C CA . THR A 1 109 ? 10.578 10.477 -6.546 1.00 93.12 109 THR A CA 1
ATOM 798 C C . THR A 1 109 ? 10.205 9.247 -7.363 1.00 93.12 109 THR A C 1
ATOM 800 O O . THR A 1 109 ? 10.379 8.122 -6.909 1.00 93.12 109 THR A O 1
ATOM 803 N N . THR A 1 110 ? 9.676 9.449 -8.566 1.00 92.50 110 THR A N 1
ATOM 804 C CA . THR A 1 110 ? 9.163 8.358 -9.415 1.00 92.50 110 THR A CA 1
ATOM 805 C C . THR A 1 110 ? 10.073 8.039 -10.598 1.00 92.50 110 THR A C 1
ATOM 807 O O . THR A 1 110 ? 10.009 6.952 -11.154 1.00 92.50 110 THR A O 1
ATOM 810 N N . THR A 1 111 ? 10.942 8.976 -10.983 1.00 93.06 111 THR A N 1
ATOM 811 C CA . THR A 1 111 ? 11.771 8.861 -12.186 1.00 93.06 111 THR A CA 1
ATOM 812 C C . THR A 1 111 ? 13.113 8.200 -11.892 1.00 93.06 111 THR A C 1
ATOM 814 O O . THR A 1 111 ? 13.924 8.731 -11.126 1.00 93.06 111 THR A O 1
ATOM 817 N N . LEU A 1 112 ? 13.378 7.095 -12.583 1.00 94.00 112 LEU A N 1
ATOM 818 C CA . LEU A 1 112 ? 14.699 6.483 -12.692 1.00 94.00 112 LEU A CA 1
ATOM 819 C C . LEU A 1 112 ? 15.562 7.312 -13.661 1.00 94.00 112 LEU A C 1
ATOM 821 O O . LEU A 1 112 ? 15.149 7.605 -14.780 1.00 94.00 112 LEU A O 1
ATOM 825 N N . ARG A 1 113 ? 16.744 7.750 -13.223 1.00 93.44 113 ARG A N 1
ATOM 826 C CA . ARG A 1 113 ? 17.594 8.722 -13.938 1.00 93.44 113 ARG A CA 1
ATOM 827 C C . ARG A 1 113 ? 18.831 8.110 -14.583 1.00 93.44 113 ARG A C 1
ATOM 829 O O . ARG A 1 113 ? 19.445 8.763 -15.423 1.00 93.44 113 ARG A O 1
ATOM 836 N N . ALA A 1 114 ? 19.215 6.903 -14.183 1.00 93.56 114 ALA A N 1
ATOM 837 C CA . ALA A 1 114 ? 20.402 6.230 -14.689 1.00 93.56 114 ALA A CA 1
ATOM 838 C C . ALA A 1 114 ? 20.117 4.750 -14.981 1.00 93.56 114 ALA A C 1
ATOM 840 O O . ALA A 1 114 ? 19.331 4.133 -14.257 1.00 93.56 114 ALA A O 1
ATOM 841 N N . PRO A 1 115 ? 20.779 4.155 -15.992 1.00 93.19 115 PRO A N 1
ATOM 842 C CA . PRO A 1 115 ? 20.777 2.711 -16.165 1.00 93.19 115 PRO A CA 1
ATOM 843 C C . PRO A 1 115 ? 21.267 2.018 -14.894 1.00 93.19 115 PRO A C 1
ATOM 845 O O . PRO A 1 115 ? 22.150 2.521 -14.197 1.00 93.19 115 PRO A O 1
ATOM 848 N N . LYS A 1 116 ? 20.700 0.849 -14.618 1.00 95.19 116 LYS A N 1
ATOM 849 C CA . LYS A 1 116 ? 20.922 0.034 -13.421 1.00 95.19 116 LYS A CA 1
ATOM 850 C C . LYS A 1 116 ? 20.479 0.678 -12.106 1.00 95.19 116 LYS A C 1
ATOM 852 O O . LYS A 1 116 ? 20.763 0.127 -11.047 1.00 95.19 116 LYS A O 1
ATOM 857 N N . GLN A 1 117 ? 19.762 1.803 -12.147 1.00 94.81 117 GLN A N 1
ATOM 858 C CA . GLN A 1 117 ? 19.106 2.334 -10.958 1.00 94.81 117 GLN A CA 1
ATOM 859 C C . GLN A 1 117 ? 17.922 1.439 -10.582 1.00 94.81 117 GLN A C 1
ATOM 861 O O . GLN A 1 117 ? 17.088 1.123 -11.430 1.00 94.81 117 GLN A O 1
ATOM 866 N N . GLU A 1 118 ? 17.857 1.063 -9.309 1.00 93.56 118 GLU A N 1
ATOM 867 C CA . GLU A 1 118 ? 16.753 0.307 -8.725 1.00 93.56 118 GLU A CA 1
ATOM 868 C C . GLU A 1 118 ? 15.699 1.257 -8.132 1.00 93.56 118 GLU A C 1
ATOM 870 O O . GLU A 1 118 ? 16.021 2.308 -7.570 1.00 93.56 118 GLU A O 1
ATOM 875 N N . ALA A 1 119 ? 14.436 0.877 -8.264 1.00 93.50 119 ALA A N 1
ATOM 876 C CA . ALA A 1 119 ? 13.273 1.490 -7.646 1.00 93.50 119 ALA A CA 1
ATOM 877 C C . ALA A 1 119 ? 12.408 0.407 -6.996 1.00 93.50 119 ALA A C 1
ATOM 879 O O . ALA A 1 119 ? 12.441 -0.761 -7.388 1.00 93.50 119 ALA A O 1
ATOM 880 N N . THR A 1 120 ? 11.575 0.806 -6.040 1.00 91.62 120 THR A N 1
ATOM 881 C CA . THR A 1 120 ? 10.524 -0.061 -5.496 1.00 91.62 120 THR A CA 1
ATOM 882 C C . THR A 1 120 ? 9.158 0.317 -6.064 1.00 91.62 120 THR A C 1
ATOM 884 O O . THR A 1 120 ? 9.018 1.311 -6.780 1.00 91.62 120 THR A O 1
ATOM 887 N N . LEU A 1 121 ? 8.143 -0.481 -5.749 1.00 90.06 121 LEU A N 1
ATOM 888 C CA . LEU A 1 121 ? 6.753 -0.225 -6.101 1.00 90.06 121 LEU A CA 1
ATOM 889 C C . LEU A 1 121 ? 5.929 -0.042 -4.830 1.00 90.06 121 LEU A C 1
ATOM 891 O O . LEU A 1 121 ? 5.904 -0.923 -3.974 1.00 90.06 121 LEU A O 1
ATOM 895 N N . SER A 1 122 ? 5.223 1.084 -4.741 1.00 90.44 122 SER A N 1
ATOM 896 C CA . SER A 1 122 ? 4.118 1.258 -3.801 1.00 90.44 122 SER A CA 1
ATOM 897 C C . SER A 1 122 ? 2.846 0.755 -4.470 1.00 90.44 122 SER A C 1
ATOM 899 O O . SER A 1 122 ? 2.517 1.202 -5.570 1.00 90.44 122 SER A O 1
ATOM 901 N N . VAL A 1 123 ? 2.154 -0.191 -3.835 1.00 91.38 123 VAL A N 1
ATOM 902 C CA . VAL A 1 123 ? 0.948 -0.818 -4.389 1.00 91.38 123 VAL A CA 1
ATOM 903 C C . VAL A 1 123 ? -0.193 -0.678 -3.396 1.00 91.38 123 VAL A C 1
ATOM 905 O O . VAL A 1 123 ? -0.072 -1.077 -2.243 1.00 91.38 123 VAL A O 1
ATOM 908 N N . TRP A 1 124 ? -1.311 -0.136 -3.861 1.00 93.81 124 TRP A N 1
ATOM 909 C CA . TRP A 1 124 ? -2.522 0.088 -3.085 1.00 93.81 124 TRP A CA 1
ATOM 910 C C . TRP A 1 124 ? -3.673 -0.725 -3.658 1.00 93.81 124 TRP A C 1
ATOM 912 O O . TRP A 1 124 ? -3.841 -0.821 -4.876 1.00 93.81 124 TRP A O 1
ATOM 922 N N . LEU A 1 125 ? -4.472 -1.296 -2.768 1.00 93.81 125 LEU A N 1
ATOM 923 C CA . LEU A 1 125 ? -5.706 -1.999 -3.079 1.00 93.81 125 LEU A CA 1
ATOM 924 C C . LEU A 1 125 ? -6.865 -1.017 -2.964 1.00 93.81 125 LEU A C 1
ATOM 926 O O . LEU A 1 125 ? -6.992 -0.356 -1.934 1.00 93.81 125 LEU A O 1
ATOM 930 N N . ALA A 1 126 ? -7.700 -0.938 -3.997 1.00 94.62 126 ALA A N 1
ATOM 931 C CA . ALA A 1 126 ? -9.010 -0.311 -3.896 1.00 94.62 126 ALA A CA 1
ATOM 932 C C . ALA A 1 126 ? -10.078 -1.382 -3.725 1.00 94.62 126 ALA A C 1
ATOM 934 O O . ALA A 1 126 ? -10.051 -2.403 -4.419 1.00 94.62 126 ALA A O 1
ATOM 935 N N . PHE A 1 127 ? -11.009 -1.131 -2.816 1.00 94.38 127 PHE A N 1
ATOM 936 C CA . PHE A 1 127 ? -12.083 -2.054 -2.485 1.00 94.38 127 PHE A CA 1
ATOM 937 C C . PHE A 1 127 ? -13.440 -1.548 -2.977 1.00 94.38 127 PHE A C 1
ATOM 939 O O . PHE A 1 127 ? -13.625 -0.372 -3.300 1.00 94.38 127 PHE A O 1
ATOM 946 N N . SER A 1 128 ? -14.411 -2.459 -3.024 1.00 95.44 128 SER A N 1
ATOM 947 C CA . SER A 1 128 ? -15.786 -2.189 -3.460 1.00 95.44 128 SER A CA 1
ATOM 948 C C . SER A 1 128 ? -16.541 -1.187 -2.581 1.00 95.44 128 SER A C 1
ATOM 950 O O . SER A 1 128 ? -17.512 -0.602 -3.046 1.00 95.44 128 SER A O 1
ATOM 952 N N . ASP A 1 129 ? -16.094 -0.968 -1.346 1.00 93.62 129 ASP A N 1
ATOM 953 C CA . ASP A 1 129 ? -16.594 0.065 -0.428 1.00 93.62 129 ASP A CA 1
ATOM 954 C C . ASP A 1 129 ? -15.873 1.418 -0.589 1.00 93.62 129 ASP A C 1
ATOM 956 O O . ASP A 1 129 ? -16.050 2.326 0.221 1.00 93.62 129 ASP A O 1
ATOM 960 N N . HIS A 1 130 ? -15.054 1.557 -1.637 1.00 93.62 130 HIS A N 1
ATOM 961 C CA . HIS A 1 130 ? -14.242 2.734 -1.949 1.00 93.62 130 HIS A CA 1
ATOM 962 C C . HIS A 1 130 ? -13.098 3.014 -0.969 1.00 93.62 130 HIS A C 1
ATOM 964 O O . HIS A 1 130 ? -12.454 4.065 -1.069 1.00 93.62 130 HIS A O 1
ATOM 970 N N . THR A 1 131 ? -12.796 2.087 -0.059 1.00 92.19 131 THR A N 1
ATOM 971 C CA . THR A 1 131 ? -11.611 2.200 0.791 1.00 92.19 131 THR A CA 1
ATOM 972 C C . THR A 1 131 ? -10.335 1.884 0.011 1.00 92.19 131 THR A C 1
ATOM 974 O O . THR A 1 131 ? -10.343 1.209 -1.026 1.00 92.19 131 THR A O 1
ATOM 977 N N . LEU A 1 132 ? -9.219 2.420 0.508 1.00 94.12 132 LEU A N 1
ATOM 978 C CA . LEU A 1 132 ? -7.881 2.192 -0.021 1.00 94.12 132 LEU A CA 1
ATOM 979 C C . LEU A 1 132 ? -6.979 1.687 1.097 1.00 94.12 132 LEU A C 1
ATOM 981 O O . LEU A 1 132 ? -6.945 2.280 2.175 1.00 94.12 132 LEU A O 1
ATOM 985 N N . ALA A 1 133 ? -6.203 0.646 0.816 1.00 91.94 133 ALA A N 1
ATOM 986 C CA . ALA A 1 133 ? -5.205 0.143 1.750 1.00 91.94 133 ALA A CA 1
ATOM 987 C C . ALA A 1 133 ? -3.897 -0.198 1.022 1.00 91.94 133 ALA A C 1
ATOM 989 O O . ALA A 1 133 ? -3.944 -0.774 -0.069 1.00 91.94 133 ALA A O 1
ATOM 990 N N . PRO A 1 134 ? -2.726 0.126 1.597 1.00 91.19 134 PRO A N 1
ATOM 991 C CA . PRO A 1 134 ? -1.459 -0.327 1.050 1.00 91.19 134 PRO A CA 1
ATOM 992 C C . PRO A 1 134 ? -1.371 -1.852 1.146 1.00 91.19 134 PRO A C 1
ATOM 994 O O . PRO A 1 134 ? -1.743 -2.445 2.163 1.00 91.19 134 PRO A O 1
ATOM 997 N N . LEU A 1 135 ? -0.857 -2.492 0.095 1.00 87.50 135 LEU A N 1
ATOM 998 C CA . LEU A 1 135 ? -0.702 -3.946 0.034 1.00 87.50 135 LEU A CA 1
ATOM 999 C C . LEU A 1 135 ? 0.191 -4.465 1.173 1.00 87.50 135 LEU A C 1
ATOM 1001 O O . LEU A 1 135 ? -0.001 -5.581 1.651 1.00 87.50 135 LEU A O 1
ATOM 1005 N N . GLU A 1 136 ? 1.119 -3.640 1.661 1.00 81.62 136 GLU A N 1
ATOM 1006 C CA . GLU A 1 136 ? 1.999 -3.954 2.785 1.00 81.62 136 GLU A CA 1
ATOM 1007 C C . GLU A 1 136 ? 1.255 -4.306 4.081 1.00 81.62 136 GLU A C 1
ATOM 1009 O O . GLU A 1 136 ? 1.826 -5.029 4.898 1.00 81.62 136 GLU A O 1
ATOM 1014 N N . LEU A 1 137 ? 0.013 -3.839 4.273 1.00 82.56 137 LEU A N 1
ATOM 1015 C CA . LEU A 1 137 ? -0.781 -4.165 5.466 1.00 82.56 137 LEU A CA 1
ATOM 1016 C C . LEU A 1 137 ? -1.202 -5.634 5.522 1.00 82.56 137 LEU A C 1
ATOM 1018 O O . LEU A 1 137 ? -1.354 -6.176 6.610 1.00 82.56 137 LEU A O 1
ATOM 1022 N N . TYR A 1 138 ? -1.369 -6.278 4.368 1.00 78.00 138 TYR A N 1
ATOM 1023 C CA . TYR A 1 138 ? -1.795 -7.679 4.270 1.00 78.00 138 TYR A CA 1
ATOM 1024 C C . TYR A 1 138 ? -0.603 -8.644 4.213 1.00 78.00 138 TYR A C 1
ATOM 1026 O O . TYR A 1 138 ? -0.769 -9.858 4.145 1.00 78.00 138 TYR A O 1
ATOM 1034 N N . GLY A 1 139 ? 0.622 -8.108 4.211 1.00 66.12 139 GLY A N 1
ATOM 1035 C CA . GLY A 1 139 ? 1.834 -8.882 3.989 1.00 66.12 139 GLY A CA 1
ATOM 1036 C C . GLY A 1 139 ? 1.893 -9.538 2.601 1.00 66.12 139 GLY A C 1
ATOM 1037 O O . GLY A 1 139 ? 0.948 -9.562 1.819 1.00 66.12 139 GLY A O 1
ATOM 1038 N N . TRP A 1 140 ? 3.050 -10.114 2.280 1.00 64.31 140 TRP A N 1
ATOM 1039 C CA . TRP A 1 140 ? 3.272 -10.833 1.013 1.00 64.31 140 TRP A CA 1
ATOM 1040 C C . TRP A 1 140 ? 2.884 -12.319 1.094 1.00 64.31 140 TRP A C 1
ATOM 1042 O O . TRP A 1 140 ? 3.236 -13.107 0.219 1.00 64.31 140 TRP A O 1
ATOM 1052 N N . GLN A 1 141 ? 2.222 -12.712 2.186 1.00 60.94 141 GLN A N 1
ATOM 1053 C CA . GLN A 1 141 ? 1.904 -14.105 2.516 1.00 60.94 141 GLN A CA 1
ATOM 1054 C C . GLN A 1 141 ? 0.435 -14.419 2.204 1.00 60.94 141 GLN A C 1
ATOM 1056 O O . GLN A 1 141 ? 0.131 -15.499 1.696 1.00 60.94 141 GLN A O 1
ATOM 1061 N N . ASP A 1 142 ? -0.444 -13.432 2.408 1.00 66.94 142 ASP A N 1
ATOM 1062 C CA . ASP A 1 142 ? -1.892 -13.550 2.208 1.00 66.94 142 ASP A CA 1
ATOM 1063 C C . ASP A 1 142 ? -2.355 -13.090 0.816 1.00 66.94 142 ASP A C 1
ATOM 1065 O O . ASP A 1 142 ? -3.526 -13.225 0.455 1.00 66.94 142 ASP A O 1
ATOM 1069 N N . ALA A 1 143 ? -1.426 -12.632 -0.023 1.00 73.88 143 ALA A N 1
ATOM 1070 C CA . ALA A 1 143 ? -1.633 -12.444 -1.450 1.00 73.88 143 ALA A CA 1
ATOM 1071 C C . ALA A 1 143 ? -0.308 -12.566 -2.209 1.00 73.88 143 ALA A C 1
ATOM 1073 O O . ALA A 1 143 ? 0.766 -12.289 -1.679 1.00 73.88 143 ALA A O 1
ATOM 1074 N N . THR A 1 144 ? -0.374 -12.956 -3.481 1.00 80.88 144 THR A N 1
ATOM 1075 C CA . THR A 1 144 ? 0.800 -12.960 -4.360 1.00 80.88 144 THR A CA 1
ATOM 1076 C C . THR A 1 144 ? 0.655 -11.881 -5.412 1.00 80.88 144 THR A C 1
ATOM 1078 O O . THR A 1 144 ? -0.252 -11.938 -6.244 1.00 80.88 144 THR A O 1
ATOM 1081 N N . LEU A 1 145 ? 1.585 -10.935 -5.410 1.00 85.88 145 LEU A N 1
ATOM 1082 C CA . LEU A 1 145 ? 1.720 -9.948 -6.466 1.00 85.88 145 LEU A CA 1
ATOM 1083 C C . LEU A 1 145 ? 2.734 -10.443 -7.498 1.00 85.88 145 LEU A C 1
ATOM 1085 O O . LEU A 1 145 ? 3.862 -10.785 -7.152 1.00 85.88 145 LEU A O 1
ATOM 1089 N N . THR A 1 146 ? 2.346 -10.453 -8.768 1.00 87.25 146 THR A N 1
ATOM 1090 C CA . THR A 1 146 ? 3.273 -10.643 -9.886 1.00 87.25 146 THR A CA 1
ATOM 1091 C C . THR A 1 146 ? 3.441 -9.326 -10.622 1.00 87.25 146 THR A C 1
ATOM 1093 O O . THR A 1 146 ? 2.441 -8.685 -10.952 1.00 87.25 146 THR A O 1
ATOM 1096 N N . VAL A 1 147 ? 4.686 -8.959 -10.915 1.00 90.56 147 VAL A N 1
ATOM 1097 C CA . VAL A 1 147 ? 5.029 -7.782 -11.717 1.00 90.56 147 VAL A CA 1
ATOM 1098 C C . VAL A 1 147 ? 5.762 -8.253 -12.968 1.00 90.56 147 VAL A C 1
ATOM 1100 O O . VAL A 1 147 ? 6.675 -9.072 -12.880 1.00 90.56 147 VAL A O 1
ATOM 1103 N N . ALA A 1 148 ? 5.353 -7.752 -14.128 1.00 92.00 148 ALA A N 1
ATOM 1104 C CA . ALA A 1 148 ? 5.980 -7.997 -15.420 1.00 92.00 148 ALA A CA 1
ATOM 1105 C C . ALA A 1 148 ? 6.326 -6.664 -16.095 1.00 92.00 148 ALA A C 1
ATOM 1107 O O . ALA A 1 148 ? 5.655 -5.660 -15.876 1.00 92.00 148 ALA A O 1
ATOM 1108 N N . THR A 1 149 ? 7.366 -6.663 -16.924 1.00 95.12 149 THR A N 1
ATOM 1109 C CA . THR A 1 149 ? 7.715 -5.530 -17.789 1.00 95.12 149 THR A CA 1
ATOM 1110 C C . THR A 1 149 ? 7.174 -5.767 -19.199 1.00 95.12 149 THR A C 1
ATOM 1112 O O . THR A 1 149 ? 7.246 -6.886 -19.713 1.00 95.12 149 THR A O 1
ATOM 1115 N N . LEU A 1 150 ? 6.626 -4.725 -19.819 1.00 96.31 150 LEU A N 1
ATOM 1116 C CA . LEU A 1 150 ? 6.176 -4.716 -21.212 1.00 96.31 150 LEU A CA 1
ATOM 1117 C C . LEU A 1 150 ? 7.311 -4.359 -22.181 1.00 96.31 150 LEU A C 1
ATOM 1119 O O . LEU A 1 150 ? 7.208 -4.657 -23.369 1.00 96.31 150 LEU A O 1
ATOM 1123 N N . ASP A 1 151 ? 8.396 -3.765 -21.678 1.00 96.69 151 ASP A N 1
ATOM 1124 C CA . ASP A 1 151 ? 9.591 -3.451 -22.459 1.00 96.69 151 ASP A CA 1
ATOM 1125 C C . ASP A 1 151 ? 10.872 -3.714 -21.640 1.00 96.69 151 ASP A C 1
ATOM 1127 O O . ASP A 1 151 ? 11.366 -2.829 -20.927 1.00 96.69 151 ASP A O 1
ATOM 1131 N N . PRO A 1 152 ? 11.451 -4.927 -21.754 1.00 95.81 152 PRO A N 1
ATOM 1132 C CA . PRO A 1 152 ? 12.698 -5.287 -21.083 1.00 95.81 152 PRO A CA 1
ATOM 1133 C C . PRO A 1 152 ? 13.910 -4.439 -21.492 1.00 95.81 152 PRO A C 1
ATOM 1135 O O . PRO A 1 152 ? 14.922 -4.472 -20.795 1.00 95.81 152 PRO A O 1
ATOM 1138 N N . SER A 1 153 ? 13.845 -3.706 -22.612 1.00 96.06 153 SER A N 1
ATOM 1139 C CA . SER A 1 153 ? 14.925 -2.798 -23.017 1.00 96.06 153 SER A CA 1
ATOM 1140 C C . SER A 1 153 ? 14.924 -1.491 -22.217 1.00 96.06 153 SER A C 1
ATOM 1142 O O . SER A 1 153 ? 15.962 -0.837 -22.118 1.00 96.06 153 SER A O 1
ATOM 1144 N N . VAL A 1 154 ? 13.785 -1.136 -21.609 1.00 96.50 154 VAL A N 1
ATOM 1145 C CA . VAL A 1 154 ? 13.625 0.060 -20.771 1.00 96.50 154 VAL A CA 1
ATOM 1146 C C . VAL A 1 154 ? 13.743 -0.281 -19.293 1.00 96.50 154 VAL A C 1
ATOM 1148 O O . VAL A 1 154 ? 14.460 0.412 -18.571 1.00 96.50 154 VAL A O 1
ATOM 1151 N N . ALA A 1 155 ? 13.068 -1.335 -18.833 1.00 95.50 155 ALA A N 1
ATOM 1152 C CA . ALA A 1 155 ? 13.087 -1.723 -17.429 1.00 95.50 155 ALA A CA 1
ATOM 1153 C C . ALA A 1 155 ? 12.944 -3.232 -17.242 1.00 95.50 155 ALA A C 1
ATOM 1155 O O . ALA A 1 155 ? 12.153 -3.888 -17.921 1.00 95.50 155 ALA A O 1
ATOM 1156 N N . THR A 1 156 ? 13.663 -3.771 -16.263 1.00 94.88 156 THR A N 1
ATOM 1157 C CA . THR A 1 156 ? 13.497 -5.138 -15.767 1.00 94.88 156 THR A CA 1
ATOM 1158 C C . THR A 1 156 ? 12.852 -5.116 -14.388 1.00 94.88 156 THR A C 1
ATO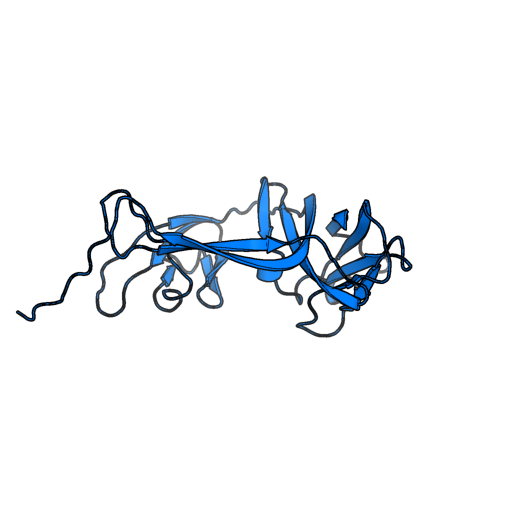M 1160 O O . THR A 1 156 ? 12.893 -4.117 -13.673 1.00 94.88 156 THR A O 1
ATOM 1163 N N . VAL A 1 157 ? 12.205 -6.218 -14.020 1.00 92.50 157 VAL A N 1
ATOM 1164 C CA . VAL A 1 157 ? 11.511 -6.361 -12.737 1.00 92.50 157 VAL A CA 1
ATOM 1165 C C . VAL A 1 157 ? 11.988 -7.614 -12.029 1.00 92.50 157 VAL A C 1
ATOM 1167 O O . VAL A 1 157 ? 12.311 -8.617 -12.671 1.00 92.50 157 VAL A O 1
ATOM 1170 N N . GLY A 1 158 ? 12.016 -7.560 -10.705 1.00 83.06 158 GLY A N 1
ATOM 1171 C CA . GLY A 1 158 ? 12.373 -8.690 -9.864 1.00 83.06 158 GLY A CA 1
ATOM 1172 C C . GLY A 1 158 ? 11.635 -8.669 -8.532 1.00 83.06 158 GLY A C 1
ATOM 1173 O O . GLY A 1 158 ? 10.841 -7.776 -8.248 1.00 83.06 158 GLY A O 1
ATOM 1174 N N . GLY A 1 159 ? 11.873 -9.708 -7.732 1.00 72.50 159 GLY A N 1
ATOM 1175 C CA . GLY A 1 159 ? 11.004 -10.071 -6.610 1.00 72.50 159 GLY A CA 1
ATOM 1176 C C . GLY A 1 159 ? 9.951 -11.072 -7.087 1.00 72.50 159 GLY A C 1
ATOM 1177 O O . GLY A 1 159 ? 8.892 -10.701 -7.576 1.00 72.50 159 GLY A O 1
ATOM 1178 N N . SER A 1 160 ? 10.295 -12.361 -7.027 1.00 53.69 160 SER A N 1
ATOM 1179 C CA . SER A 1 160 ? 9.466 -13.480 -7.500 1.00 53.69 160 SER A CA 1
ATOM 1180 C C . SER A 1 160 ? 8.905 -14.270 -6.301 1.00 53.69 160 SER A C 1
ATOM 1182 O O . SER A 1 160 ? 9.537 -14.264 -5.238 1.00 53.69 160 SER A O 1
ATOM 1184 N N . PRO A 1 161 ? 7.740 -14.939 -6.433 1.00 44.75 161 PRO A N 1
ATOM 1185 C CA . PRO A 1 161 ? 6.989 -15.498 -5.318 1.00 44.75 161 PRO A CA 1
ATOM 1186 C C . PRO A 1 161 ? 7.633 -16.792 -4.814 1.00 44.75 161 PRO A C 1
ATOM 1188 O O . PRO A 1 161 ? 7.992 -17.673 -5.591 1.00 44.75 161 PRO A O 1
ATOM 1191 N N . GLY A 1 162 ? 7.804 -16.885 -3.497 1.00 46.91 162 GLY A N 1
ATOM 1192 C CA . GLY A 1 162 ? 8.375 -18.061 -2.831 1.00 46.91 162 GLY A CA 1
ATOM 1193 C C . GLY A 1 162 ? 9.142 -17.738 -1.550 1.00 46.91 162 GLY A C 1
ATOM 1194 O O . GLY A 1 162 ? 9.373 -18.627 -0.737 1.00 46.91 162 GLY A O 1
ATOM 1195 N N . GLY A 1 163 ? 9.506 -16.469 -1.339 1.00 50.50 163 GLY A N 1
ATOM 1196 C CA . GLY A 1 163 ? 10.071 -15.981 -0.083 1.00 50.50 163 GLY A CA 1
ATOM 1197 C C . GLY A 1 163 ? 9.110 -15.015 0.621 1.00 50.50 163 GLY A C 1
ATOM 1198 O O . GLY A 1 163 ? 8.588 -14.122 -0.045 1.00 50.50 163 GLY A O 1
ATOM 1199 N N . PRO A 1 164 ? 8.911 -15.119 1.947 1.00 47.22 164 PRO A N 1
ATOM 1200 C CA . PRO A 1 164 ? 7.945 -14.314 2.707 1.00 47.22 164 PRO A CA 1
ATOM 1201 C C . PRO A 1 164 ? 8.241 -12.797 2.771 1.00 47.22 164 PRO A C 1
ATOM 1203 O O . PRO A 1 164 ? 7.532 -12.075 3.468 1.00 47.22 164 PRO A O 1
ATOM 1206 N N . SER A 1 165 ? 9.268 -12.279 2.075 1.00 51.62 165 SER A N 1
ATOM 1207 C CA . SER A 1 165 ? 9.663 -10.861 2.165 1.00 51.62 165 SER A CA 1
ATOM 1208 C C . SER A 1 165 ? 10.197 -10.193 0.888 1.00 51.62 165 SER A C 1
ATOM 1210 O O . SER A 1 165 ? 10.679 -9.060 0.964 1.00 51.62 165 SER A O 1
ATOM 1212 N N . ALA A 1 166 ? 10.127 -10.824 -0.289 1.00 63.94 166 ALA A N 1
ATOM 1213 C CA . ALA A 1 166 ? 10.667 -10.207 -1.503 1.00 63.94 166 ALA A CA 1
ATOM 1214 C C . ALA A 1 166 ? 9.696 -9.151 -2.064 1.00 63.94 166 ALA A C 1
ATOM 1216 O O . ALA A 1 166 ? 8.831 -9.461 -2.880 1.00 63.94 166 ALA A O 1
ATOM 1217 N N . ARG A 1 167 ? 9.838 -7.898 -1.610 1.00 74.62 167 ARG A N 1
ATOM 1218 C CA . ARG A 1 167 ? 9.159 -6.740 -2.214 1.00 74.62 167 ARG A CA 1
ATOM 1219 C C . ARG A 1 167 ? 9.522 -6.658 -3.702 1.00 74.62 167 ARG A C 1
ATOM 1221 O O . ARG A 1 167 ? 10.690 -6.876 -4.037 1.00 74.62 167 ARG A O 1
ATOM 1228 N N . PRO A 1 168 ? 8.567 -6.325 -4.584 1.00 83.06 168 PRO A N 1
ATOM 1229 C CA . PRO A 1 168 ? 8.886 -6.131 -5.984 1.00 83.06 168 PRO A CA 1
ATOM 1230 C C . PRO A 1 168 ? 9.812 -4.922 -6.146 1.00 83.06 168 PRO A C 1
ATOM 1232 O O . PRO A 1 168 ? 9.650 -3.882 -5.493 1.00 83.06 168 PRO A O 1
ATOM 1235 N N . TRP A 1 169 ? 10.773 -5.069 -7.045 1.00 89.69 169 TRP A N 1
ATOM 1236 C CA . TRP A 1 169 ? 11.688 -4.011 -7.440 1.00 89.69 169 TRP A CA 1
ATOM 1237 C C . TRP A 1 169 ? 11.741 -3.905 -8.958 1.00 89.69 169 TRP A C 1
ATOM 1239 O O . TRP A 1 169 ? 11.422 -4.845 -9.693 1.00 89.69 169 TRP A O 1
ATOM 1249 N N . VAL A 1 170 ? 12.135 -2.727 -9.421 1.00 93.81 170 VAL A N 1
ATOM 1250 C CA . VAL A 1 170 ? 12.238 -2.367 -10.832 1.00 93.81 170 VAL A CA 1
ATOM 1251 C C . VAL A 1 170 ? 13.625 -1.794 -11.066 1.00 93.81 170 VAL A C 1
ATOM 1253 O O . VAL A 1 170 ? 14.073 -0.955 -10.292 1.00 93.81 170 VAL A O 1
ATOM 1256 N N . VAL A 1 171 ? 14.306 -2.219 -12.123 1.00 95.38 171 VAL A N 1
ATOM 1257 C CA . VAL A 1 171 ? 15.609 -1.678 -12.515 1.00 95.38 171 VAL A CA 1
ATOM 1258 C C . VAL A 1 171 ? 15.493 -1.030 -13.883 1.00 95.38 171 VAL A C 1
ATOM 1260 O O . VAL A 1 171 ? 14.987 -1.637 -14.824 1.00 95.38 171 VAL A O 1
ATOM 1263 N N . ALA A 1 172 ? 15.979 0.204 -14.002 1.00 96.06 172 ALA A N 1
ATOM 1264 C CA . ALA A 1 172 ? 16.111 0.860 -15.297 1.00 96.06 172 ALA A CA 1
ATOM 1265 C C . ALA A 1 172 ? 17.209 0.186 -16.129 1.00 96.06 172 ALA A C 1
ATOM 1267 O O . ALA A 1 172 ? 18.343 0.043 -15.680 1.00 96.06 172 ALA A O 1
ATOM 1268 N N . GLU A 1 173 ? 16.897 -0.181 -17.362 1.00 96.69 173 GLU A N 1
ATOM 1269 C CA . GLU A 1 173 ? 17.835 -0.774 -18.321 1.00 96.69 173 GLU A CA 1
ATOM 1270 C C . GLU A 1 173 ? 18.215 0.213 -19.427 1.00 96.69 173 GLU A C 1
ATOM 1272 O O . GLU A 1 173 ? 19.376 0.282 -19.837 1.00 96.69 173 GLU A O 1
ATOM 1277 N N . GLY A 1 174 ? 17.259 1.033 -19.859 1.00 94.88 174 GLY A N 1
ATOM 1278 C CA . GLY A 1 174 ? 17.420 1.955 -20.973 1.00 94.88 174 GLY A CA 1
ATOM 1279 C C . GLY A 1 174 ? 16.478 3.150 -20.883 1.00 94.88 174 GLY A C 1
ATOM 1280 O O . GLY A 1 174 ? 15.735 3.321 -19.919 1.00 94.88 174 GLY A O 1
ATOM 1281 N N . ALA A 1 175 ? 16.534 4.014 -21.894 1.00 94.25 175 ALA A N 1
ATOM 1282 C CA . ALA A 1 175 ? 15.665 5.180 -21.973 1.00 94.25 175 ALA A CA 1
ATOM 1283 C C . ALA A 1 175 ? 14.263 4.781 -22.453 1.00 94.25 175 ALA A C 1
ATOM 1285 O O . ALA A 1 175 ? 14.117 4.171 -23.508 1.00 94.25 175 ALA A O 1
ATOM 1286 N N . GLY A 1 176 ? 13.235 5.197 -21.721 1.00 93.75 176 GLY A N 1
ATOM 1287 C CA . GLY A 1 176 ? 11.839 5.005 -22.095 1.00 93.75 176 GLY A CA 1
ATOM 1288 C C . GLY A 1 176 ? 10.904 5.669 -21.091 1.00 93.75 176 GLY A C 1
ATOM 1289 O O . GLY A 1 176 ? 11.359 6.216 -20.088 1.00 93.75 176 GLY A O 1
ATOM 1290 N N . ARG A 1 177 ? 9.608 5.687 -21.408 1.00 94.06 177 ARG A N 1
ATOM 1291 C CA . ARG A 1 177 ? 8.548 6.181 -20.519 1.00 94.06 177 ARG A CA 1
ATOM 1292 C C . ARG A 1 177 ? 7.200 5.587 -20.904 1.00 94.06 177 ARG A C 1
ATOM 1294 O O . ARG A 1 177 ? 6.957 5.391 -22.098 1.00 94.06 177 ARG A O 1
ATOM 1301 N N . GLY A 1 178 ? 6.313 5.400 -19.937 1.00 94.12 178 GLY A N 1
ATOM 1302 C CA . GLY A 1 178 ? 4.938 4.962 -20.187 1.00 94.12 178 GLY A CA 1
ATOM 1303 C C . GLY A 1 178 ? 4.433 3.949 -19.172 1.00 94.12 178 GLY A C 1
ATOM 1304 O O . GLY A 1 178 ? 5.114 3.626 -18.206 1.00 94.12 178 GLY A O 1
ATOM 1305 N N . GLU A 1 179 ? 3.247 3.403 -19.431 1.00 94.75 179 GLU A N 1
ATOM 1306 C CA . GLU A 1 179 ? 2.706 2.235 -18.728 1.00 94.75 179 GLU A CA 1
ATOM 1307 C C . GLU A 1 179 ? 3.504 0.988 -19.130 1.00 94.75 179 GLU A C 1
ATOM 1309 O O . GLU A 1 179 ? 3.119 0.257 -20.040 1.00 94.75 179 GLU A O 1
ATOM 1314 N N . LEU A 1 180 ? 4.672 0.795 -18.516 1.00 94.75 180 LEU A N 1
ATOM 1315 C CA . LEU A 1 180 ? 5.620 -0.265 -18.878 1.00 94.75 180 LEU A CA 1
ATOM 1316 C C . LEU A 1 180 ? 5.572 -1.456 -17.928 1.00 94.75 180 LEU A C 1
ATOM 1318 O O . LEU A 1 180 ? 6.140 -2.501 -18.232 1.00 94.75 180 LEU A O 1
ATOM 1322 N N . LEU A 1 181 ? 4.912 -1.316 -16.783 1.00 94.75 181 LEU A N 1
ATOM 1323 C CA . LEU A 1 181 ? 4.806 -2.371 -15.786 1.00 94.75 181 LEU A CA 1
ATOM 1324 C C . LEU A 1 181 ? 3.384 -2.913 -15.768 1.00 94.75 181 LEU A C 1
ATOM 1326 O O . LEU A 1 181 ? 2.434 -2.140 -15.704 1.00 94.75 181 LEU A O 1
ATOM 1330 N N . GLN A 1 182 ? 3.240 -4.233 -15.773 1.00 94.56 182 GLN A N 1
ATOM 1331 C CA . GLN A 1 182 ? 1.968 -4.923 -15.605 1.00 94.56 182 GLN A CA 1
ATOM 1332 C C . GLN A 1 182 ? 1.963 -5.664 -14.270 1.00 94.56 182 GLN A C 1
ATOM 1334 O O . GLN A 1 182 ? 2.850 -6.467 -13.986 1.00 94.56 182 GLN A O 1
ATOM 1339 N N . LEU A 1 183 ? 0.947 -5.406 -13.454 1.00 92.56 183 LEU A N 1
ATOM 1340 C CA . LEU A 1 183 ? 0.767 -5.996 -12.138 1.00 92.56 183 LEU A CA 1
ATOM 1341 C C . LEU A 1 183 ? -0.454 -6.913 -12.138 1.00 92.56 183 LEU A C 1
ATOM 1343 O O . LEU A 1 183 ? -1.483 -6.621 -12.753 1.00 92.56 183 LEU A O 1
ATOM 1347 N N . SER A 1 184 ? -0.360 -8.029 -11.427 1.00 90.56 184 SER A N 1
ATOM 1348 C CA . SER A 1 184 ? -1.494 -8.921 -11.181 1.00 90.56 184 SER A CA 1
ATOM 1349 C C . SER A 1 184 ? -1.434 -9.458 -9.759 1.00 90.56 184 SER A C 1
ATOM 1351 O O . SER A 1 184 ? -0.413 -9.999 -9.334 1.00 90.56 184 SER A O 1
ATOM 1353 N N . LEU A 1 185 ? -2.527 -9.288 -9.024 1.00 88.81 185 LEU A N 1
ATOM 1354 C CA . LEU A 1 185 ? -2.687 -9.787 -7.666 1.00 88.81 185 LEU A CA 1
ATOM 1355 C C . LEU A 1 185 ? -3.460 -11.098 -7.706 1.00 88.81 185 LEU A C 1
ATOM 1357 O O . LEU A 1 185 ? -4.498 -11.190 -8.356 1.00 88.81 185 LEU A O 1
ATOM 1361 N N . TYR A 1 186 ? -2.993 -12.096 -6.973 1.00 85.88 186 TYR A N 1
ATOM 1362 C CA . TYR A 1 186 ? -3.626 -13.402 -6.889 1.00 85.88 186 TYR A CA 1
ATOM 1363 C C . TYR A 1 186 ? -3.813 -13.828 -5.429 1.00 85.88 186 TYR A C 1
ATOM 1365 O O . TYR A 1 186 ? -3.007 -13.442 -4.577 1.00 85.88 186 TYR A O 1
ATOM 1373 N N . PRO A 1 187 ? -4.800 -14.696 -5.135 1.00 81.88 187 PRO A N 1
ATOM 1374 C CA . PRO A 1 187 ? -4.935 -15.302 -3.812 1.00 81.88 187 PRO A CA 1
ATOM 1375 C C . PRO A 1 187 ? -3.684 -16.114 -3.440 1.00 81.88 187 PRO A C 1
ATOM 1377 O O . PRO A 1 187 ? -2.954 -16.526 -4.354 1.00 81.88 187 PRO A O 1
ATOM 1380 N N . PRO A 1 188 ? -3.458 -16.429 -2.153 1.00 77.19 188 PRO A N 1
ATOM 1381 C CA . PRO A 1 188 ? -2.369 -17.301 -1.715 1.00 77.19 188 PRO A CA 1
ATOM 1382 C C . PRO A 1 188 ? -2.324 -18.610 -2.499 1.00 77.19 188 PRO A C 1
ATOM 1384 O O . PRO A 1 188 ? -3.365 -19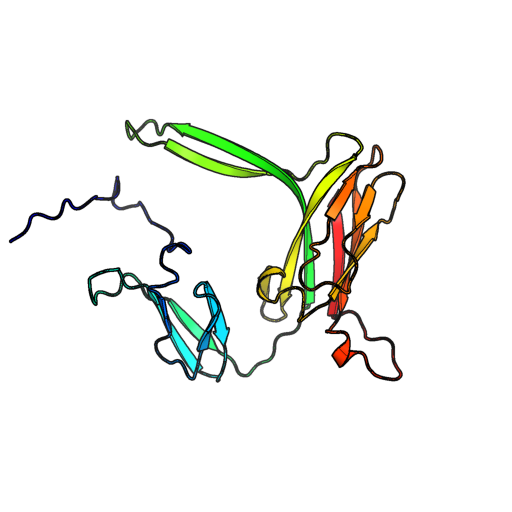.152 -2.881 1.00 77.19 188 PRO A O 1
ATOM 1387 N N . GLU A 1 189 ? -1.130 -19.166 -2.708 1.00 74.62 189 GLU A N 1
ATOM 1388 C CA . GLU A 1 189 ? -0.955 -20.407 -3.478 1.00 74.62 189 GLU A CA 1
ATOM 1389 C C . GLU A 1 189 ? -1.788 -21.577 -2.934 1.00 74.62 189 GLU A C 1
ATOM 1391 O O . GLU A 1 189 ? -2.321 -22.375 -3.709 1.00 74.62 189 GLU A O 1
ATOM 1396 N N . LEU A 1 190 ? -1.968 -21.641 -1.609 1.00 73.12 190 LEU A N 1
ATOM 1397 C CA . LEU A 1 190 ? -2.814 -22.633 -0.936 1.00 73.12 190 LEU A CA 1
ATOM 1398 C C . LEU A 1 190 ? -4.267 -22.597 -1.436 1.00 73.12 190 LEU A C 1
ATOM 1400 O O . LEU A 1 190 ? -4.893 -23.648 -1.571 1.00 73.12 190 LEU A O 1
ATOM 1404 N N . CYS A 1 191 ? -4.776 -21.414 -1.781 1.00 71.69 191 CYS A N 1
ATOM 1405 C CA . CYS A 1 191 ? -6.132 -21.205 -2.287 1.00 71.69 191 CYS A CA 1
ATOM 1406 C C . CYS A 1 191 ? -6.264 -21.487 -3.793 1.00 71.69 191 CYS A C 1
ATOM 1408 O O . CYS A 1 191 ? -7.378 -21.566 -4.304 1.00 71.69 191 CYS A O 1
ATOM 1410 N N . ARG A 1 192 ? -5.152 -21.658 -4.524 1.00 70.62 192 ARG A N 1
ATOM 1411 C CA . ARG A 1 192 ? -5.159 -21.886 -5.985 1.00 70.62 192 ARG A CA 1
ATOM 1412 C C . ARG A 1 192 ? -5.295 -23.351 -6.389 1.00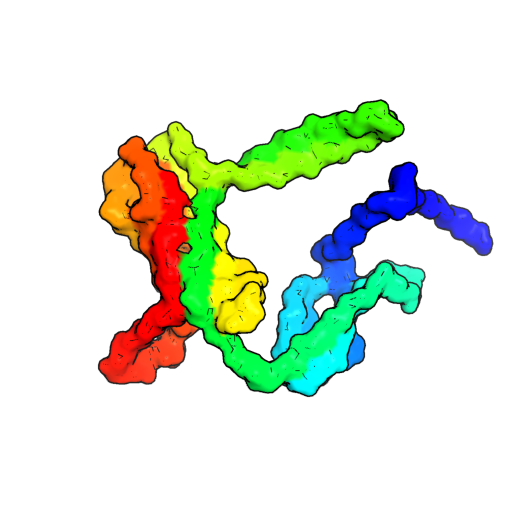 70.62 192 ARG A C 1
ATOM 1414 O O . ARG A 1 192 ? -5.318 -23.652 -7.582 1.00 70.62 192 ARG A O 1
ATOM 1421 N N . ARG A 1 193 ? -5.357 -24.279 -5.429 1.00 58.22 193 ARG A N 1
ATOM 1422 C CA . ARG A 1 193 ? -5.448 -25.724 -5.690 1.00 58.22 193 ARG A CA 1
ATOM 1423 C C . ARG A 1 193 ? -6.854 -26.106 -6.172 1.00 58.22 193 ARG A C 1
ATOM 1425 O O . ARG A 1 193 ? -7.679 -26.597 -5.413 1.00 58.22 193 ARG A O 1
ATOM 1432 N N . GLY A 1 194 ? -7.107 -25.900 -7.462 1.00 59.59 194 GLY A N 1
ATOM 1433 C CA . GLY A 1 194 ? -8.292 -26.356 -8.190 1.00 59.59 194 GLY A CA 1
ATOM 1434 C C . GLY A 1 194 ? -7.985 -26.522 -9.683 1.00 59.59 194 GLY A C 1
ATOM 1435 O O . GLY A 1 194 ? -6.983 -26.015 -10.175 1.00 59.59 194 GLY A O 1
ATOM 1436 N N . ARG A 1 195 ? -8.837 -27.243 -10.431 1.00 54.00 195 ARG A N 1
ATOM 1437 C CA . ARG A 1 195 ? -8.649 -27.519 -11.879 1.00 54.00 195 ARG A CA 1
ATOM 1438 C C . ARG A 1 195 ? -8.676 -26.271 -12.782 1.00 54.00 195 ARG A C 1
ATOM 1440 O O . ARG A 1 195 ? -8.388 -26.386 -13.969 1.00 54.00 195 ARG A O 1
ATOM 1447 N N . HIS A 1 196 ? -8.988 -25.096 -12.241 1.00 58.31 196 HIS A N 1
ATOM 1448 C CA . HIS A 1 196 ? -9.007 -23.829 -12.965 1.00 58.31 196 HIS A CA 1
ATOM 1449 C C . HIS A 1 196 ? -7.854 -22.941 -12.490 1.00 58.31 196 HIS A C 1
ATOM 1451 O O . HIS A 1 196 ? -7.629 -22.814 -11.288 1.00 58.31 196 HIS A O 1
ATOM 1457 N N . ARG A 1 197 ? -7.129 -22.322 -13.434 1.00 61.12 197 ARG A N 1
ATOM 1458 C CA . ARG A 1 197 ? -6.156 -21.261 -13.127 1.00 61.12 197 ARG A CA 1
ATOM 1459 C C . ARG A 1 197 ? -6.853 -20.227 -12.239 1.00 61.12 197 ARG A C 1
ATOM 1461 O O . ARG A 1 197 ? -7.907 -19.730 -12.625 1.00 61.12 197 ARG A O 1
ATOM 1468 N N . ALA A 1 198 ? -6.297 -19.942 -11.063 1.00 67.88 198 ALA A N 1
ATOM 1469 C CA . ALA A 1 198 ? -6.858 -18.929 -10.179 1.00 67.88 198 ALA A CA 1
ATOM 1470 C C . ALA A 1 198 ? -6.918 -17.588 -10.923 1.00 67.88 198 ALA A C 1
ATOM 1472 O O . ALA A 1 198 ? -5.903 -17.135 -11.456 1.00 67.88 198 ALA A O 1
ATOM 1473 N N . ALA A 1 199 ? -8.107 -16.991 -10.995 1.00 81.06 199 ALA A N 1
ATOM 1474 C CA . ALA A 1 199 ? -8.274 -15.662 -11.563 1.00 81.06 199 ALA A CA 1
ATOM 1475 C C . ALA A 1 199 ? -7.530 -14.634 -10.697 1.00 81.06 199 ALA A C 1
ATOM 1477 O O . ALA A 1 199 ? -7.427 -14.799 -9.477 1.00 81.06 199 ALA A O 1
ATOM 1478 N N . ALA A 1 200 ? -6.999 -13.591 -11.334 1.00 85.75 200 ALA A N 1
ATOM 1479 C CA . ALA A 1 200 ? -6.428 -12.469 -10.607 1.00 85.75 200 ALA A CA 1
ATOM 1480 C C . ALA A 1 200 ? -7.533 -11.769 -9.797 1.00 85.75 200 ALA A C 1
ATOM 1482 O O . ALA A 1 200 ? -8.636 -11.563 -10.301 1.00 85.75 200 ALA A O 1
ATOM 1483 N N . LEU A 1 201 ? -7.223 -11.402 -8.554 1.00 87.69 201 LEU A N 1
ATOM 1484 C CA . LEU A 1 201 ? -8.059 -10.547 -7.705 1.00 87.69 201 LEU A CA 1
ATOM 1485 C C . LEU A 1 201 ? -8.110 -9.112 -8.238 1.00 87.69 201 LEU A C 1
ATOM 1487 O O . LEU A 1 201 ? -9.088 -8.408 -8.030 1.00 87.69 201 LEU A O 1
ATOM 1491 N N . GLY A 1 202 ? -7.050 -8.685 -8.921 1.00 88.81 202 GLY A N 1
ATOM 1492 C CA . GLY A 1 202 ? -6.956 -7.381 -9.556 1.00 88.81 202 GLY A CA 1
ATOM 1493 C C . GLY A 1 202 ? -5.753 -7.319 -10.485 1.00 88.81 202 GLY A C 1
ATOM 1494 O O . GLY A 1 202 ? -4.788 -8.075 -10.332 1.00 88.81 202 GLY A O 1
ATOM 1495 N N . THR A 1 203 ? -5.808 -6.415 -11.454 1.00 91.62 203 THR A N 1
ATOM 1496 C CA . THR A 1 203 ? -4.709 -6.132 -12.382 1.00 91.62 203 THR A CA 1
ATOM 1497 C C . THR A 1 203 ? -4.559 -4.633 -12.547 1.00 91.62 203 THR A C 1
ATOM 1499 O O . THR A 1 203 ? -5.560 -3.921 -12.524 1.00 91.62 203 THR A O 1
ATOM 1502 N N . ALA A 1 204 ? -3.335 -4.166 -12.761 1.00 93.62 204 ALA A N 1
ATOM 1503 C CA . ALA A 1 204 ? -3.070 -2.768 -13.071 1.00 93.62 204 ALA A CA 1
ATOM 1504 C C . ALA A 1 204 ? -1.829 -2.620 -13.934 1.00 93.62 204 ALA A C 1
ATOM 1506 O O . ALA A 1 204 ? -1.049 -3.563 -14.090 1.00 93.62 204 ALA A O 1
ATOM 1507 N N . THR A 1 205 ? -1.645 -1.420 -14.461 1.00 93.62 205 THR A N 1
ATOM 1508 C CA . THR A 1 205 ? -0.369 -0.983 -15.006 1.00 93.62 205 THR A CA 1
ATOM 1509 C C . THR A 1 205 ? 0.248 0.071 -14.094 1.00 93.62 205 THR A C 1
ATOM 1511 O O . THR A 1 205 ? -0.449 0.692 -13.288 1.00 93.62 205 THR A O 1
ATOM 1514 N N . ALA A 1 206 ? 1.568 0.209 -14.162 1.00 92.38 206 ALA A N 1
ATOM 1515 C CA . ALA A 1 206 ? 2.272 1.314 -13.531 1.00 92.38 206 ALA A CA 1
ATOM 1516 C C . ALA A 1 206 ? 3.132 2.054 -14.549 1.00 92.38 206 ALA A C 1
ATOM 1518 O O . ALA A 1 206 ? 3.848 1.451 -15.360 1.00 92.38 206 ALA A O 1
ATOM 1519 N N . TRP A 1 207 ? 3.090 3.377 -14.421 1.00 92.94 207 TRP A N 1
ATOM 1520 C CA . TRP A 1 207 ? 3.912 4.292 -15.185 1.00 92.94 207 TRP A CA 1
ATOM 1521 C C . TRP A 1 207 ? 5.369 4.261 -14.710 1.00 92.94 207 TRP A C 1
ATOM 1523 O O . TRP A 1 207 ? 5.640 4.320 -13.505 1.00 92.94 207 TRP A O 1
ATOM 1533 N N . LEU A 1 208 ? 6.291 4.228 -15.672 1.00 86.62 208 LEU A N 1
ATOM 1534 C CA . LEU A 1 208 ? 7.738 4.355 -15.501 1.00 86.62 208 LEU A CA 1
ATOM 1535 C C . LEU A 1 208 ? 8.271 5.549 -16.305 1.00 86.62 208 LEU A C 1
ATOM 1537 O O . LEU A 1 208 ? 7.776 5.782 -17.436 1.00 86.62 208 LEU A O 1
#

Sequence (208 aa):
DGGRHLSYLPAPQWLLDVTHLVAGWTRVQDPRVASLEGGTVVVGREPGVTSVEPFPPLSDSILGEQMLVVSEEKVTVTELRAQVVAGLSLALRAEPGHPGMVTATAAGTTTLRAPKQEATLSVWLAFSDHTLAPLELYGWQDATLTVATLDPSVATVGGSPGGPSARPWVVAEGAGRGELLQLSLYPPELCRRGRHRAAALGTATAWL

Organism: NCBI:txid2585815